Protein AF-A0AAV5ADT6-F1 (afdb_monomer_lite)

InterPro domains:
  IPR011035 Large ribosomal subunit protein bL25/Gln-tRNA synthetase, anti-codon-binding domain superfamily [SSF50715] (1-137)
  IPR020056 Large ribosomal subunit protein bL25/Gln-tRNA synthetase, N-terminal [G3DSA:2.40.240.10] (53-131)
  IPR049437 tRNA synthetases class I (E and Q), anti-codon binding domain [PF20974] (56-118)
  IPR050132 Glutamine/Glutamate--tRNA Ligase [PTHR43097] (1-137)

Structure (mmCIF, N/CA/C/O backbone):
data_AF-A0AAV5ADT6-F1
#
_entry.id   AF-A0AAV5ADT6-F1
#
loop_
_atom_site.group_PDB
_atom_site.id
_atom_site.type_symbol
_atom_site.label_atom_id
_atom_site.label_alt_id
_atom_site.label_comp_id
_atom_site.label_asym_id
_atom_site.label_entity_id
_atom_site.label_seq_id
_atom_site.pdbx_PDB_ins_code
_atom_site.Cartn_x
_atom_site.Cartn_y
_atom_site.Cartn_z
_atom_site.occupancy
_atom_site.B_iso_or_equiv
_atom_site.auth_seq_id
_atom_site.auth_comp_id
_atom_site.auth_asym_id
_atom_site.auth_atom_id
_atom_site.pdbx_PDB_model_num
ATOM 1 N N . MET A 1 1 ? 14.259 -7.532 -3.129 1.00 58.19 1 MET A N 1
ATOM 2 C CA . MET A 1 1 ? 14.334 -6.097 -3.498 1.00 58.19 1 MET A CA 1
ATOM 3 C C . MET A 1 1 ? 15.793 -5.714 -3.766 1.00 58.19 1 MET A C 1
ATOM 5 O O . MET A 1 1 ? 16.287 -4.701 -3.290 1.00 58.19 1 MET A O 1
ATOM 9 N N . ASP A 1 2 ? 16.491 -6.529 -4.563 1.00 66.12 2 ASP A N 1
ATOM 10 C CA . ASP A 1 2 ? 17.962 -6.599 -4.535 1.00 66.12 2 ASP A CA 1
ATOM 11 C C . ASP A 1 2 ? 18.548 -6.663 -5.949 1.00 66.12 2 ASP A C 1
ATOM 13 O O . ASP A 1 2 ? 19.564 -7.299 -6.199 1.00 66.12 2 ASP A O 1
ATOM 17 N N . TRP A 1 3 ? 17.869 -6.023 -6.903 1.00 70.19 3 TRP A N 1
ATOM 18 C CA . TRP A 1 3 ? 18.253 -6.017 -8.317 1.00 70.19 3 TRP A CA 1
ATOM 19 C C . TRP A 1 3 ? 19.291 -4.931 -8.647 1.00 70.19 3 TRP A C 1
ATOM 21 O O . TRP A 1 3 ? 19.463 -4.589 -9.805 1.00 70.19 3 TRP A O 1
ATOM 31 N N . GLY A 1 4 ? 19.980 -4.373 -7.648 1.00 80.00 4 GLY A N 1
ATOM 32 C CA . GLY A 1 4 ? 21.004 -3.344 -7.844 1.00 80.00 4 GLY A CA 1
ATOM 33 C C . GLY A 1 4 ? 20.450 -1.922 -7.942 1.00 80.00 4 GLY A C 1
ATOM 34 O O . GLY A 1 4 ? 19.382 -1.608 -7.409 1.00 80.00 4 GLY A O 1
ATOM 35 N N . ASN A 1 5 ? 21.213 -1.039 -8.585 1.00 86.56 5 ASN A N 1
ATOM 36 C CA . ASN A 1 5 ? 20.919 0.390 -8.639 1.00 86.56 5 ASN A CA 1
ATOM 37 C C . ASN A 1 5 ? 20.320 0.754 -10.002 1.00 86.56 5 ASN A C 1
ATOM 39 O O . ASN A 1 5 ? 20.617 0.119 -11.008 1.00 86.56 5 ASN A O 1
ATOM 43 N N . ALA A 1 6 ? 19.527 1.822 -10.056 1.00 88.31 6 ALA A N 1
ATOM 44 C CA . ALA A 1 6 ? 19.055 2.404 -11.309 1.00 88.31 6 ALA A CA 1
ATOM 45 C C . ALA A 1 6 ? 19.399 3.897 -11.350 1.00 88.31 6 ALA A C 1
ATOM 47 O O . ALA A 1 6 ? 19.236 4.607 -10.352 1.00 88.31 6 ALA A O 1
ATOM 48 N N . ILE A 1 7 ? 19.889 4.372 -12.494 1.00 89.12 7 ILE A N 1
ATOM 49 C CA . ILE A 1 7 ? 20.253 5.773 -12.718 1.00 89.12 7 ILE A CA 1
ATOM 50 C C . ILE A 1 7 ? 19.168 6.410 -13.577 1.00 89.12 7 ILE A C 1
ATOM 52 O O . ILE A 1 7 ? 19.016 6.067 -14.745 1.00 89.12 7 ILE A O 1
ATOM 56 N N . ILE A 1 8 ? 18.432 7.361 -13.007 1.00 91.25 8 ILE A N 1
ATOM 57 C CA . ILE A 1 8 ? 17.395 8.106 -13.729 1.00 91.25 8 ILE A CA 1
ATOM 58 C C . ILE A 1 8 ? 18.060 9.009 -14.775 1.00 91.25 8 ILE A C 1
ATOM 60 O O . ILE A 1 8 ? 18.934 9.811 -14.435 1.00 91.25 8 ILE A O 1
ATOM 64 N N . ARG A 1 9 ? 17.633 8.894 -16.034 1.00 93.19 9 ARG A N 1
ATOM 65 C CA . ARG A 1 9 ? 18.138 9.684 -17.167 1.00 93.19 9 ARG A CA 1
ATOM 66 C C . ARG A 1 9 ? 17.230 10.847 -17.504 1.00 93.19 9 ARG A C 1
ATOM 68 O O . ARG A 1 9 ? 17.700 11.974 -17.643 1.00 93.19 9 ARG A O 1
ATOM 75 N N . SER A 1 10 ? 15.941 10.571 -17.624 1.00 93.44 10 SER A N 1
ATOM 76 C CA . SER A 1 10 ? 14.959 11.540 -18.084 1.00 93.44 10 SER A CA 1
ATOM 77 C C . SER A 1 10 ? 13.611 11.292 -17.404 1.00 93.44 10 SER A C 1
ATOM 79 O O . SER A 1 10 ? 13.369 10.243 -16.801 1.00 93.44 10 SER A O 1
ATOM 81 N N . LYS A 1 11 ? 12.743 12.300 -17.458 1.00 94.56 11 LYS A N 1
ATOM 82 C CA . LYS A 1 11 ? 11.341 12.192 -17.055 1.00 94.56 11 LYS A CA 1
ATOM 83 C C . LYS A 1 11 ? 10.481 12.902 -18.088 1.00 94.56 11 LYS A C 1
ATOM 85 O O . LYS A 1 11 ? 10.832 14.003 -18.519 1.00 94.56 11 LYS A O 1
ATOM 90 N N . THR A 1 12 ? 9.347 12.307 -18.412 1.00 93.94 12 THR A N 1
ATOM 91 C CA . THR A 1 12 ? 8.335 12.899 -19.288 1.00 93.94 12 THR A CA 1
ATOM 92 C C . THR A 1 12 ? 7.212 13.447 -18.423 1.00 93.94 12 THR A C 1
ATOM 94 O O . THR A 1 12 ? 6.740 12.774 -17.505 1.00 93.94 12 THR A O 1
ATOM 97 N N . ILE A 1 13 ? 6.827 14.698 -18.667 1.00 94.50 13 ILE A N 1
ATOM 98 C CA . ILE A 1 13 ? 5.812 15.406 -17.884 1.00 94.50 13 ILE A CA 1
ATOM 99 C C . ILE A 1 13 ? 4.695 15.833 -18.831 1.00 94.50 13 ILE A C 1
ATOM 101 O O . ILE A 1 13 ? 4.959 16.472 -19.850 1.00 94.50 13 ILE A O 1
ATOM 105 N N . ALA A 1 14 ? 3.460 15.503 -18.466 1.00 91.25 14 ALA A N 1
ATOM 106 C CA . ALA A 1 14 ? 2.264 15.927 -19.173 1.00 91.25 14 ALA A CA 1
ATOM 107 C C . ALA A 1 14 ? 2.076 17.456 -19.098 1.00 91.25 14 ALA A C 1
ATOM 109 O O . ALA A 1 14 ? 2.539 18.092 -18.147 1.00 91.25 14 ALA A O 1
ATOM 110 N N . PRO A 1 15 ? 1.290 18.068 -20.001 1.00 90.88 15 PRO A N 1
ATOM 111 C CA . PRO A 1 15 ? 0.926 19.486 -19.902 1.00 90.88 15 PRO A CA 1
ATOM 112 C C . PRO A 1 15 ? 0.247 19.869 -18.575 1.00 90.88 15 PRO A C 1
ATOM 114 O O . PRO A 1 15 ? 0.316 21.020 -18.154 1.00 90.88 15 PRO A O 1
ATOM 117 N N . SER A 1 16 ? -0.382 18.904 -17.896 1.00 90.12 16 SER A N 1
ATOM 118 C CA . SER A 1 16 ? -0.985 19.063 -16.566 1.00 90.12 16 SER A CA 1
ATOM 119 C C . SER A 1 16 ? 0.035 19.155 -15.421 1.00 90.12 16 SER A C 1
ATOM 121 O O . SER A 1 16 ? -0.350 19.422 -14.285 1.00 90.12 16 SER A O 1
ATOM 123 N N . GLY A 1 17 ? 1.324 18.921 -15.688 1.00 89.62 17 GLY A N 1
ATOM 124 C CA . GLY A 1 17 ? 2.391 18.886 -14.685 1.00 89.62 17 GLY A CA 1
ATOM 125 C C . GLY A 1 17 ? 2.589 17.525 -14.005 1.00 89.62 17 GLY A C 1
ATOM 126 O O . GLY A 1 17 ? 3.483 17.394 -13.168 1.00 89.62 17 GLY A O 1
ATOM 127 N N . VAL A 1 18 ? 1.800 16.507 -14.363 1.00 92.19 18 VAL A N 1
ATOM 128 C CA . VAL A 1 18 ? 1.935 15.134 -13.845 1.00 92.19 18 VAL A CA 1
ATOM 129 C C . VAL A 1 18 ? 3.051 14.394 -14.592 1.00 92.19 18 VAL A C 1
ATOM 131 O O . VAL A 1 18 ? 3.172 14.509 -15.808 1.00 92.19 18 VAL A O 1
ATOM 134 N N . VAL A 1 19 ? 3.889 13.644 -13.870 1.00 92.06 19 VAL A N 1
ATOM 135 C CA . VAL A 1 19 ? 4.941 12.804 -14.471 1.00 92.06 19 VAL A CA 1
ATOM 136 C C . VAL A 1 19 ? 4.298 11.560 -15.084 1.00 92.06 19 VAL A C 1
ATOM 138 O O . VAL A 1 19 ? 3.664 10.798 -14.361 1.00 92.06 19 VAL A O 1
ATOM 141 N N . GLU A 1 20 ? 4.476 11.346 -16.387 1.00 91.50 20 GLU A N 1
ATOM 142 C CA . GLU A 1 20 ? 3.909 10.194 -17.108 1.00 91.50 20 GLU A CA 1
ATOM 143 C C . GLU A 1 20 ? 4.867 9.003 -17.135 1.00 91.50 20 GLU A C 1
ATOM 145 O O . GLU A 1 20 ? 4.455 7.862 -16.949 1.00 91.50 20 GLU A O 1
ATOM 150 N N . SER A 1 21 ? 6.159 9.257 -17.350 1.00 90.94 21 SER A N 1
ATOM 151 C CA . SER A 1 21 ? 7.166 8.201 -17.435 1.00 90.94 21 SER A CA 1
ATOM 152 C C . SER A 1 21 ? 8.537 8.678 -16.970 1.00 90.94 21 SER A C 1
ATOM 154 O O . SER A 1 21 ? 8.842 9.875 -16.942 1.00 90.94 21 SER A O 1
ATOM 156 N N . ILE A 1 22 ? 9.364 7.718 -16.560 1.00 92.56 22 ILE A N 1
ATOM 157 C CA . ILE A 1 22 ? 10.744 7.934 -16.130 1.00 92.56 22 ILE A CA 1
ATOM 158 C C . ILE A 1 22 ? 11.609 6.912 -16.856 1.00 92.56 22 ILE A C 1
ATOM 160 O O . ILE A 1 22 ? 11.343 5.714 -16.779 1.00 92.56 22 ILE A O 1
ATOM 164 N N . GLU A 1 23 ? 12.659 7.380 -17.522 1.00 92.31 23 GLU A N 1
ATOM 165 C CA . GLU A 1 23 ? 13.660 6.508 -18.129 1.00 92.31 23 GLU A CA 1
ATOM 166 C C . GLU A 1 23 ? 14.833 6.347 -17.167 1.00 92.31 23 GLU A C 1
ATOM 168 O O . GLU A 1 23 ? 15.357 7.329 -16.621 1.00 92.31 23 GLU A O 1
ATOM 173 N N . ALA A 1 24 ? 15.253 5.105 -16.953 1.00 90.75 24 ALA A N 1
ATOM 174 C CA . ALA A 1 24 ? 16.356 4.786 -16.067 1.00 90.75 24 ALA A CA 1
ATOM 175 C C . ALA A 1 24 ? 17.229 3.674 -16.648 1.00 90.75 24 ALA A C 1
ATOM 177 O O . ALA A 1 24 ? 16.722 2.700 -17.200 1.00 90.75 24 ALA A O 1
ATOM 178 N N . ASP A 1 25 ? 18.538 3.805 -16.448 1.00 90.12 25 ASP A N 1
ATOM 179 C CA . ASP A 1 25 ? 19.506 2.770 -16.792 1.00 90.12 25 ASP A CA 1
ATOM 180 C C . ASP A 1 25 ? 19.758 1.879 -15.582 1.00 90.12 25 ASP A C 1
ATOM 182 O O . ASP A 1 25 ? 20.076 2.361 -14.488 1.00 90.12 25 ASP A O 1
ATOM 186 N N . LEU A 1 26 ? 19.661 0.569 -15.788 1.00 88.19 26 LEU A N 1
ATOM 187 C CA . LEU A 1 26 ? 19.994 -0.414 -14.769 1.00 88.19 26 LEU A CA 1
ATOM 188 C C . LEU A 1 26 ? 21.517 -0.501 -14.600 1.00 88.19 26 LEU A C 1
ATOM 190 O O . LEU A 1 26 ? 22.253 -0.751 -15.552 1.00 88.19 26 LEU A O 1
ATOM 194 N N . HIS A 1 27 ? 21.990 -0.324 -13.371 1.00 86.19 27 HIS A N 1
ATOM 195 C CA . HIS A 1 27 ? 23.398 -0.372 -12.995 1.00 86.19 27 HIS A CA 1
ATOM 196 C C . HIS A 1 27 ? 23.610 -1.421 -11.893 1.00 86.19 27 HIS A C 1
ATOM 198 O O . HIS A 1 27 ? 23.648 -1.115 -10.698 1.00 86.19 27 HIS A O 1
ATOM 204 N N . LEU A 1 28 ? 23.735 -2.682 -12.319 1.00 84.75 28 LEU A N 1
ATOM 205 C CA . LEU A 1 28 ? 23.870 -3.854 -11.441 1.00 84.75 28 LEU A CA 1
ATOM 206 C C . LEU A 1 28 ? 25.194 -3.900 -10.667 1.00 84.75 28 LEU A C 1
ATOM 208 O O . LEU A 1 28 ? 25.253 -4.474 -9.587 1.00 84.75 28 LEU A O 1
ATOM 212 N N . GLU A 1 29 ? 26.247 -3.287 -11.208 1.00 82.12 29 GLU A N 1
ATOM 213 C CA . GLU A 1 29 ? 27.577 -3.219 -10.582 1.00 82.12 29 GLU A CA 1
ATOM 214 C C . GLU A 1 29 ? 27.636 -2.214 -9.418 1.00 82.12 29 GLU A C 1
ATOM 216 O O . GLU A 1 29 ? 28.625 -2.148 -8.685 1.00 82.12 29 GLU A O 1
ATOM 221 N N . GLY A 1 30 ? 26.581 -1.413 -9.248 1.00 75.50 30 GLY A N 1
ATOM 222 C CA . GLY A 1 30 ? 26.491 -0.395 -8.214 1.00 75.50 30 GLY A CA 1
ATOM 223 C C . GLY A 1 30 ? 26.350 -0.974 -6.806 1.00 75.50 30 GLY A C 1
ATOM 224 O O . GLY A 1 30 ? 25.698 -1.988 -6.575 1.00 75.50 30 GLY A O 1
ATOM 225 N N . ASP A 1 31 ? 26.918 -0.273 -5.823 1.00 78.06 31 ASP A N 1
ATOM 226 C CA . ASP A 1 31 ? 26.731 -0.601 -4.409 1.00 78.06 31 ASP A CA 1
ATOM 227 C C . ASP A 1 31 ? 25.382 -0.053 -3.906 1.00 78.06 31 ASP A C 1
ATOM 229 O O . ASP A 1 31 ? 25.186 1.162 -3.766 1.00 78.06 31 ASP A O 1
ATOM 233 N N . TYR A 1 32 ? 24.447 -0.954 -3.603 1.00 76.75 32 TYR A N 1
ATOM 234 C CA . TYR A 1 32 ? 23.113 -0.620 -3.092 1.00 76.75 32 TYR A CA 1
ATOM 235 C C . TYR A 1 32 ? 23.148 0.074 -1.721 1.00 76.75 32 TYR A C 1
ATOM 237 O O . TYR A 1 32 ? 22.205 0.786 -1.363 1.00 76.75 32 TYR A O 1
ATOM 245 N N . ARG A 1 33 ? 24.223 -0.100 -0.936 1.00 80.50 33 ARG A N 1
ATOM 246 C CA . ARG A 1 33 ? 24.360 0.518 0.395 1.00 80.50 33 ARG A CA 1
ATOM 247 C C . ARG A 1 33 ? 24.620 2.015 0.319 1.00 80.50 33 ARG A C 1
ATOM 249 O O . ARG A 1 33 ? 24.269 2.729 1.251 1.00 80.50 33 ARG A O 1
ATOM 256 N N . LYS A 1 34 ? 25.211 2.481 -0.784 1.00 81.94 34 LYS A N 1
ATOM 257 C CA . LYS A 1 34 ? 25.500 3.903 -1.033 1.00 81.94 34 LYS A CA 1
ATOM 258 C C . LYS A 1 34 ? 24.307 4.662 -1.610 1.00 81.94 34 LYS A C 1
ATOM 260 O O . LYS A 1 34 ? 24.402 5.862 -1.836 1.00 81.94 34 LYS A O 1
ATOM 265 N N . THR A 1 35 ? 23.202 3.970 -1.873 1.00 83.06 35 THR A N 1
ATOM 266 C CA . THR A 1 35 ? 22.006 4.583 -2.445 1.00 83.06 35 THR A CA 1
ATOM 267 C C . THR A 1 35 ? 21.046 4.982 -1.337 1.00 83.06 35 THR A C 1
ATOM 269 O O . THR A 1 35 ? 20.459 4.130 -0.668 1.00 83.06 35 THR A O 1
ATOM 272 N N . ASP A 1 36 ? 20.844 6.289 -1.180 1.00 84.06 36 ASP A N 1
ATOM 273 C CA . ASP A 1 36 ? 19.965 6.840 -0.143 1.00 84.06 36 ASP A CA 1
ATOM 274 C C . ASP A 1 36 ? 18.483 6.538 -0.407 1.00 84.06 36 ASP A C 1
ATOM 276 O O . ASP A 1 36 ? 17.685 6.343 0.513 1.00 84.06 36 ASP A O 1
ATOM 280 N N . LYS A 1 37 ? 18.093 6.501 -1.686 1.00 87.44 37 LYS A N 1
ATOM 281 C CA . LYS A 1 37 ? 16.700 6.331 -2.105 1.00 87.44 37 LYS A CA 1
ATOM 282 C C . LYS A 1 37 ? 16.432 4.889 -2.504 1.00 87.44 37 LYS A C 1
ATOM 284 O O . LYS A 1 37 ? 16.959 4.400 -3.493 1.00 87.44 37 LYS A O 1
ATOM 289 N N . LYS A 1 38 ? 15.549 4.236 -1.753 1.00 87.56 38 LYS A N 1
ATOM 290 C CA . LYS A 1 38 ? 15.063 2.883 -2.043 1.00 87.56 38 LYS A CA 1
ATOM 291 C C . LYS A 1 38 ? 13.599 2.949 -2.448 1.00 87.56 38 LYS A C 1
ATOM 293 O O . LYS A 1 38 ? 12.806 3.618 -1.779 1.00 87.56 38 LYS A O 1
ATOM 298 N N . VAL A 1 39 ? 13.253 2.253 -3.522 1.00 88.38 39 VAL A N 1
ATOM 299 C CA . VAL A 1 39 ? 11.906 2.233 -4.102 1.00 88.38 39 VAL A CA 1
ATOM 300 C C . VAL A 1 39 ? 11.476 0.799 -4.352 1.00 88.38 39 VAL A C 1
ATOM 302 O O . VAL A 1 39 ? 12.303 -0.024 -4.727 1.00 88.38 39 VAL A O 1
ATOM 305 N N . THR A 1 40 ? 10.197 0.518 -4.134 1.00 88.25 40 THR A N 1
ATOM 306 C CA . THR A 1 40 ? 9.568 -0.753 -4.509 1.00 88.25 40 THR A CA 1
ATOM 307 C C . THR A 1 40 ? 8.998 -0.606 -5.916 1.00 88.25 40 THR A C 1
ATOM 309 O O . THR A 1 40 ? 8.477 0.459 -6.247 1.00 88.25 40 THR A O 1
ATOM 312 N N . TRP A 1 41 ? 9.115 -1.643 -6.741 1.00 87.00 41 TRP A N 1
ATOM 313 C CA . TRP A 1 41 ? 8.650 -1.651 -8.127 1.00 87.00 41 TRP A CA 1
ATOM 314 C C . TRP A 1 41 ? 7.951 -2.979 -8.440 1.00 87.00 41 TRP A C 1
ATOM 316 O O . TRP A 1 41 ? 8.165 -3.974 -7.746 1.00 87.00 41 TRP A O 1
ATOM 326 N N . LEU A 1 42 ? 7.106 -2.969 -9.467 1.00 87.69 42 LEU A N 1
ATOM 327 C CA . LEU A 1 42 ? 6.417 -4.140 -10.003 1.00 87.69 42 LEU A CA 1
ATOM 328 C C . LEU A 1 42 ? 6.770 -4.256 -11.485 1.00 87.69 42 LEU A C 1
ATOM 330 O O . LEU A 1 42 ? 6.856 -3.239 -12.174 1.00 87.69 42 LEU A O 1
ATOM 334 N N . ALA A 1 43 ? 7.023 -5.475 -11.957 1.00 84.69 43 ALA A N 1
ATOM 335 C CA . ALA A 1 43 ? 7.286 -5.710 -13.370 1.00 84.69 43 ALA A CA 1
ATOM 336 C C . ALA A 1 43 ? 5.990 -5.553 -14.164 1.00 84.69 43 ALA A C 1
ATOM 338 O O . ALA A 1 43 ? 4.974 -6.166 -13.834 1.00 84.69 43 ALA A O 1
ATOM 339 N N . ASP A 1 44 ? 6.044 -4.790 -15.250 1.00 80.56 44 ASP A N 1
ATOM 340 C CA . ASP A 1 44 ? 4.982 -4.838 -16.241 1.00 80.56 44 ASP A CA 1
ATOM 341 C C . ASP A 1 44 ? 5.154 -6.097 -17.103 1.00 80.56 44 ASP A C 1
ATOM 343 O O . ASP A 1 44 ? 6.001 -6.177 -17.999 1.00 80.56 44 ASP A O 1
ATOM 347 N N . HIS A 1 45 ? 4.359 -7.119 -16.795 1.00 69.06 45 HIS A N 1
ATOM 348 C CA . HIS A 1 45 ? 4.366 -8.390 -17.514 1.00 69.06 45 HIS A CA 1
ATOM 349 C C . HIS A 1 45 ? 3.636 -8.332 -18.861 1.00 69.06 45 HIS A C 1
ATOM 351 O O . HIS A 1 45 ? 3.707 -9.305 -19.612 1.00 69.06 45 HIS A O 1
ATOM 357 N N . SER A 1 46 ? 2.994 -7.212 -19.220 1.00 64.50 46 SER A N 1
ATOM 358 C CA . SER A 1 46 ? 2.396 -7.050 -20.554 1.00 64.50 46 SER A CA 1
ATOM 359 C C . SER A 1 46 ? 3.447 -7.045 -21.676 1.00 64.50 46 SER A C 1
ATOM 361 O O . SER A 1 46 ? 3.132 -7.344 -22.827 1.00 64.50 46 SER A O 1
ATOM 363 N N . ILE A 1 47 ? 4.711 -6.772 -21.332 1.00 58.50 47 ILE A N 1
ATOM 364 C CA . ILE A 1 47 ? 5.822 -6.586 -22.274 1.00 58.50 47 ILE A CA 1
ATOM 365 C C . ILE A 1 47 ? 6.640 -7.880 -22.476 1.00 58.50 47 ILE A C 1
ATOM 367 O O . ILE A 1 47 ? 7.317 -8.041 -23.493 1.00 58.50 47 ILE A O 1
ATOM 371 N N . SER A 1 48 ? 6.582 -8.838 -21.543 1.00 54.56 48 SER A N 1
ATOM 372 C CA . SER A 1 48 ? 7.407 -10.055 -21.580 1.00 54.56 48 SER A CA 1
ATOM 373 C C . SER A 1 48 ? 6.603 -11.277 -22.027 1.00 54.56 48 SER A C 1
ATOM 375 O O . SER A 1 48 ? 5.875 -11.889 -21.250 1.00 54.56 48 SER A O 1
ATOM 377 N N . LEU A 1 49 ? 6.800 -11.682 -23.285 1.00 53.47 49 LEU A N 1
ATOM 378 C CA . LEU A 1 49 ? 6.150 -12.822 -23.957 1.00 53.47 49 LEU A CA 1
ATOM 379 C C . LEU A 1 49 ? 6.371 -14.208 -23.302 1.00 53.47 49 LEU A C 1
ATOM 381 O O . LEU A 1 49 ? 5.841 -15.196 -23.802 1.00 53.47 49 LEU A O 1
ATOM 385 N N . SER A 1 50 ? 7.156 -14.316 -22.224 1.00 55.06 50 SER A N 1
ATOM 386 C CA . SER A 1 50 ? 7.599 -15.604 -21.659 1.00 55.06 50 SER A CA 1
ATOM 387 C C . SER A 1 50 ? 6.830 -16.045 -20.403 1.00 55.06 50 SER A C 1
ATOM 389 O O . SER A 1 50 ? 6.624 -17.239 -20.210 1.00 55.06 50 SER A O 1
ATOM 391 N N . LEU A 1 51 ? 6.336 -15.117 -19.574 1.00 56.12 51 LEU A N 1
ATOM 392 C CA . LEU A 1 51 ? 5.589 -15.421 -18.343 1.00 56.12 51 LEU A CA 1
ATOM 393 C C . LEU A 1 51 ? 4.444 -14.406 -18.193 1.00 56.12 51 LEU A C 1
ATOM 395 O O . LEU A 1 51 ? 4.653 -13.288 -17.725 1.00 56.12 51 LEU A O 1
ATOM 399 N N . SER A 1 52 ? 3.228 -14.791 -18.588 1.00 62.44 52 SER A N 1
ATOM 400 C CA . SER A 1 52 ? 2.027 -13.988 -18.332 1.00 62.44 52 SER A CA 1
ATOM 401 C C . SER A 1 52 ? 1.616 -14.155 -16.867 1.00 62.44 52 SER A C 1
ATOM 403 O O . SER A 1 52 ? 0.803 -15.010 -16.517 1.00 62.44 52 SER A O 1
ATOM 405 N N . LEU A 1 53 ? 2.244 -13.377 -15.990 1.00 69.00 53 LEU A N 1
ATOM 406 C CA . LEU A 1 53 ? 1.820 -13.206 -14.605 1.00 69.00 53 LEU A CA 1
ATOM 407 C C . LEU A 1 53 ? 1.195 -11.814 -14.491 1.00 69.00 53 LEU A C 1
ATOM 409 O O . LEU A 1 53 ? 1.923 -10.846 -14.282 1.00 69.00 53 LEU A O 1
ATOM 413 N N . PRO A 1 54 ? -0.127 -11.669 -14.696 1.00 78.81 54 PRO A N 1
ATOM 414 C CA . PRO A 1 54 ? -0.757 -10.363 -14.602 1.00 78.81 54 PRO A CA 1
ATOM 415 C C . PRO A 1 54 ? -0.622 -9.823 -13.177 1.00 78.81 54 PRO A C 1
ATOM 417 O O . PRO A 1 54 ? -0.703 -10.580 -12.198 1.00 78.81 54 PRO A O 1
ATOM 420 N N . LEU A 1 55 ? -0.422 -8.508 -13.090 1.00 87.50 55 LEU A N 1
ATOM 421 C CA . LEU A 1 55 ? -0.570 -7.770 -11.843 1.00 87.50 55 LEU A CA 1
ATOM 422 C C . LEU A 1 55 ? -2.010 -7.922 -11.348 1.00 87.50 55 LEU A C 1
ATOM 424 O O . LEU A 1 55 ? -2.940 -8.078 -12.141 1.00 87.50 55 LEU A O 1
ATOM 428 N N . VAL A 1 56 ? -2.173 -7.922 -10.032 1.00 89.12 56 VAL A N 1
ATOM 429 C CA . VAL A 1 56 ? -3.472 -8.090 -9.379 1.00 89.12 56 VAL A CA 1
ATOM 430 C C . VAL A 1 56 ? -3.958 -6.726 -8.920 1.00 89.12 56 VAL A C 1
ATOM 432 O O . VAL A 1 56 ? -3.206 -5.993 -8.274 1.00 89.12 56 VAL A O 1
ATOM 435 N N . ASP A 1 57 ? -5.210 -6.403 -9.233 1.00 91.50 57 ASP A N 1
ATOM 436 C CA . ASP A 1 57 ? -5.848 -5.188 -8.739 1.00 91.50 57 ASP A CA 1
ATOM 437 C C . ASP A 1 57 ? -6.134 -5.338 -7.247 1.00 91.50 57 ASP A C 1
ATOM 439 O O . ASP A 1 57 ? -6.706 -6.335 -6.795 1.00 91.50 57 ASP A O 1
ATOM 443 N N . VAL A 1 58 ? -5.732 -4.348 -6.461 1.00 93.62 58 VAL A N 1
ATOM 444 C CA . VAL A 1 58 ? -5.916 -4.371 -5.013 1.00 93.62 58 VAL A CA 1
ATOM 445 C C . VAL A 1 58 ? -6.409 -3.026 -4.510 1.00 93.62 58 VAL A C 1
ATOM 447 O O . VAL A 1 58 ? -6.030 -1.975 -5.027 1.00 93.62 58 VAL A O 1
ATOM 450 N N . THR A 1 59 ? -7.216 -3.053 -3.455 1.00 94.88 59 THR A N 1
ATOM 451 C CA . THR A 1 59 ? -7.580 -1.844 -2.715 1.00 94.88 59 THR A CA 1
ATOM 452 C C . THR A 1 59 ? -6.860 -1.844 -1.381 1.00 94.88 59 THR A C 1
ATOM 454 O O . THR A 1 59 ? -7.037 -2.743 -0.559 1.00 94.88 59 THR A O 1
ATOM 457 N N . LEU A 1 60 ? -6.051 -0.815 -1.149 1.00 94.25 60 LEU A N 1
ATOM 458 C CA . LEU A 1 60 ? -5.436 -0.562 0.146 1.00 94.25 60 LEU A CA 1
ATOM 459 C C . LEU A 1 60 ? -6.381 0.323 0.963 1.00 94.25 60 LEU A C 1
ATOM 461 O O . LEU A 1 60 ? -6.613 1.485 0.624 1.00 94.25 60 LEU A O 1
ATOM 465 N N . LEU A 1 61 ? -6.938 -0.254 2.020 1.00 93.56 61 LEU A N 1
ATOM 466 C CA . LEU A 1 61 ? -7.785 0.393 3.010 1.00 93.56 61 LEU A CA 1
ATOM 467 C C . LEU A 1 61 ? -6.926 0.855 4.180 1.00 93.56 61 LEU A C 1
ATOM 469 O O . LEU A 1 61 ? -6.162 0.076 4.752 1.00 93.56 61 LEU A O 1
ATOM 473 N N . ASP A 1 62 ? -7.087 2.112 4.563 1.00 92.00 62 ASP A N 1
ATOM 474 C CA . ASP A 1 62 ? -6.484 2.660 5.767 1.00 92.00 62 ASP A CA 1
ATOM 475 C C . ASP A 1 62 ? -7.535 3.400 6.586 1.00 92.00 62 ASP A C 1
ATOM 477 O O . ASP A 1 62 ? -8.376 4.116 6.035 1.00 92.00 62 ASP A O 1
ATOM 481 N N . TYR A 1 63 ? -7.484 3.208 7.900 1.00 90.00 63 TYR A N 1
ATOM 482 C CA . TYR A 1 63 ? -8.492 3.710 8.822 1.00 90.00 63 TYR A CA 1
ATOM 483 C C . TYR A 1 63 ? -7.887 4.718 9.795 1.00 90.00 63 TYR A C 1
ATOM 485 O O . TYR A 1 63 ? -6.824 4.489 10.370 1.00 90.00 63 TYR A O 1
ATOM 493 N N . ASP A 1 64 ? -8.583 5.834 9.984 1.00 88.12 64 ASP A N 1
ATOM 494 C CA . ASP A 1 64 ? -8.247 6.872 10.961 1.00 88.12 64 ASP A CA 1
ATOM 495 C C . ASP A 1 64 ? -9.060 6.678 12.253 1.00 88.12 64 ASP A C 1
ATOM 497 O O . ASP A 1 64 ? -9.964 5.839 12.340 1.00 88.12 64 ASP A O 1
ATOM 501 N N . TYR A 1 65 ? -8.744 7.453 13.285 1.00 85.38 65 TYR A N 1
ATOM 502 C CA . TYR A 1 65 ? -9.509 7.475 14.519 1.00 85.38 65 TYR A CA 1
ATOM 503 C C . TYR A 1 65 ? -10.953 7.885 14.258 1.00 85.38 65 TYR A C 1
ATOM 505 O O . TYR A 1 65 ? -11.216 8.836 13.531 1.00 85.38 65 TYR A O 1
ATOM 513 N N . LEU A 1 66 ? -11.887 7.192 14.910 1.00 85.12 66 LEU A N 1
ATOM 514 C CA . LEU A 1 66 ? -13.319 7.500 14.848 1.00 85.12 66 LEU A CA 1
ATOM 515 C C . LEU A 1 66 ? -13.687 8.762 15.640 1.00 85.12 66 LEU A C 1
ATOM 517 O O . LEU A 1 66 ? -14.722 9.368 15.383 1.00 85.12 66 LEU A O 1
ATOM 521 N N . ILE A 1 67 ? -12.865 9.124 16.630 1.00 84.44 67 ILE A N 1
ATOM 522 C CA . ILE A 1 67 ? -13.121 10.219 17.565 1.00 84.44 67 ILE A CA 1
ATOM 523 C C . ILE A 1 67 ? -11.893 11.125 17.599 1.00 84.44 67 ILE A C 1
ATOM 525 O O . ILE A 1 67 ? -10.770 10.656 17.792 1.00 84.44 67 ILE A O 1
ATOM 529 N N . THR A 1 68 ? -12.110 12.428 17.439 1.00 80.50 68 THR A N 1
ATOM 530 C CA . THR A 1 68 ? -11.045 13.446 17.443 1.00 80.50 68 THR A CA 1
ATOM 531 C C . THR A 1 68 ? -10.485 13.709 18.845 1.00 80.50 68 THR A C 1
ATOM 533 O O . THR A 1 68 ? -9.316 14.068 19.007 1.00 80.50 68 THR A O 1
ATOM 536 N N . LYS A 1 69 ? -11.306 13.508 19.884 1.00 80.94 69 LYS A N 1
ATOM 537 C CA . LYS A 1 69 ? -10.957 13.727 21.291 1.00 80.94 69 LYS A CA 1
ATOM 538 C C . LYS A 1 69 ? -10.432 12.445 21.945 1.00 80.94 69 LYS A C 1
ATOM 540 O O . LYS A 1 69 ? -11.092 11.413 21.961 1.00 80.94 69 LYS A O 1
ATOM 545 N N . LYS A 1 70 ? -9.249 12.527 22.568 1.00 80.12 70 LYS A N 1
ATOM 546 C CA . LYS A 1 70 ? -8.594 11.390 23.252 1.00 80.12 70 LYS A CA 1
ATOM 547 C C . LYS A 1 70 ? -9.378 10.862 24.463 1.00 80.12 70 LYS A C 1
ATOM 549 O O . LYS A 1 70 ? -9.249 9.690 24.808 1.00 80.12 70 LYS A O 1
ATOM 554 N N . LYS A 1 71 ? -10.118 11.737 25.144 1.00 80.94 71 LYS A N 1
ATOM 555 C CA . LYS A 1 71 ? -10.990 11.419 26.278 1.00 80.94 71 LYS A CA 1
ATOM 556 C C . LYS A 1 71 ? -12.243 12.272 26.155 1.00 80.94 71 LYS A C 1
ATOM 558 O O . LYS A 1 71 ? -12.119 13.492 26.112 1.00 80.94 71 LYS A O 1
ATOM 563 N N . LEU A 1 72 ? -13.396 11.629 26.051 1.00 80.25 72 LEU A N 1
ATOM 564 C CA . LEU A 1 72 ? -14.689 12.295 26.157 1.00 80.25 72 LEU A CA 1
ATOM 565 C C . LEU A 1 72 ? -15.004 12.486 27.642 1.00 80.25 72 LEU A C 1
ATOM 567 O O . LEU A 1 72 ? -14.753 11.581 28.441 1.00 80.25 72 LEU A O 1
ATOM 571 N N . GLU A 1 73 ? -15.500 13.663 27.990 1.00 84.25 73 GLU A N 1
ATOM 572 C CA . GLU A 1 73 ? -16.032 13.973 29.315 1.00 84.25 73 GLU A CA 1
ATOM 573 C C . GLU A 1 73 ? -17.534 13.638 29.347 1.00 84.25 73 GLU A C 1
ATOM 575 O O . GLU A 1 73 ? -18.165 13.500 28.301 1.00 84.25 73 GLU A O 1
ATOM 580 N N . GLU A 1 74 ? -18.129 13.502 30.535 1.00 76.69 74 GLU A N 1
ATOM 581 C CA . GLU A 1 74 ? -19.543 13.096 30.689 1.00 76.69 74 GLU A CA 1
ATOM 582 C C . GLU A 1 74 ? -20.548 14.090 30.073 1.00 76.69 74 GLU A C 1
ATOM 584 O O . GLU A 1 74 ? -21.698 13.737 29.819 1.00 76.69 74 GLU A O 1
ATOM 589 N N . GLU A 1 75 ? -20.107 15.321 29.812 1.00 77.88 75 GLU A N 1
ATOM 590 C CA . GLU A 1 75 ? -20.901 16.407 29.227 1.00 77.88 75 GLU A CA 1
ATOM 591 C C . GLU A 1 75 ? -20.761 16.502 27.693 1.00 77.88 75 GLU A C 1
ATOM 593 O O . GLU A 1 75 ? -21.476 17.279 27.062 1.00 77.88 75 GLU A O 1
ATOM 598 N N . ASP A 1 76 ? -19.857 15.727 27.082 1.00 81.75 76 ASP A N 1
ATOM 599 C CA . ASP A 1 76 ? -19.601 15.758 25.639 1.00 81.75 76 ASP A CA 1
ATOM 600 C C . ASP A 1 76 ? -20.567 14.838 24.866 1.00 81.75 76 ASP A C 1
ATOM 602 O O . ASP A 1 76 ? -20.651 13.638 25.142 1.00 81.75 76 ASP A O 1
ATOM 606 N N . ASP A 1 77 ? -21.224 15.348 23.815 1.00 79.69 77 ASP A N 1
ATOM 607 C CA . ASP A 1 77 ? -21.930 14.485 22.859 1.00 79.69 77 ASP A CA 1
ATOM 608 C C . ASP A 1 77 ? -20.922 13.869 21.878 1.00 79.69 77 ASP A C 1
ATOM 610 O O . ASP A 1 77 ? -20.219 14.565 21.144 1.00 79.69 77 ASP A O 1
ATOM 614 N N . VAL A 1 78 ? -20.867 12.536 21.833 1.00 76.38 78 VAL A N 1
ATOM 615 C CA . VAL A 1 78 ? -19.984 11.769 20.937 1.00 76.38 78 VAL A CA 1
ATOM 616 C C . VAL A 1 78 ? -20.158 12.203 19.482 1.00 76.38 78 VAL A C 1
ATOM 618 O O . VAL A 1 78 ? -19.177 12.205 18.737 1.00 76.38 78 VAL A O 1
ATOM 621 N N . LYS A 1 79 ? -21.375 12.599 19.082 1.00 79.62 79 LYS A N 1
ATOM 622 C CA . LYS A 1 79 ? -21.690 13.041 17.715 1.00 79.62 79 LYS A CA 1
ATOM 623 C C . LYS A 1 79 ? -20.860 14.239 17.264 1.00 79.62 79 LYS A C 1
ATOM 625 O O . LYS A 1 79 ? -20.516 14.305 16.087 1.00 79.62 79 LYS A O 1
ATOM 630 N N . ASP A 1 80 ? -20.503 15.126 18.186 1.00 79.19 80 ASP A N 1
ATOM 631 C CA . ASP A 1 80 ? -19.745 16.341 17.877 1.00 79.19 80 ASP A CA 1
ATOM 632 C C . ASP A 1 80 ? -18.253 16.053 17.654 1.00 79.19 80 ASP A C 1
ATOM 634 O O . ASP A 1 80 ? -17.540 16.847 17.039 1.00 79.19 80 ASP A O 1
ATOM 638 N N . PHE A 1 81 ? -17.775 14.892 18.112 1.00 78.94 81 PHE A N 1
ATOM 639 C CA . PHE A 1 81 ? -16.370 14.491 18.030 1.00 78.94 81 PHE A CA 1
ATOM 640 C C . PHE A 1 81 ? -16.107 13.378 17.012 1.00 78.94 81 PHE A C 1
ATOM 642 O O . PHE A 1 81 ? -14.968 12.910 16.921 1.00 78.94 81 PHE A O 1
ATOM 649 N N . VAL A 1 82 ? -17.117 12.961 16.241 1.00 82.75 82 VAL A N 1
ATOM 650 C CA . VAL A 1 82 ? -16.944 11.979 15.162 1.00 82.75 82 VAL A CA 1
ATOM 651 C C . VAL A 1 82 ? -16.120 12.590 14.029 1.00 82.75 82 VAL A C 1
ATOM 653 O O . VAL A 1 82 ? -16.396 13.690 13.551 1.00 82.75 82 VAL A O 1
ATOM 656 N N . THR A 1 83 ? -15.105 11.867 13.568 1.00 80.44 83 THR A N 1
ATOM 657 C CA . THR A 1 83 ? -14.317 12.251 12.391 1.00 80.44 83 THR A CA 1
ATOM 658 C C . THR A 1 83 ? -15.132 12.111 11.106 1.00 80.44 83 THR A C 1
ATOM 660 O O . THR A 1 83 ? -15.811 11.115 10.867 1.00 80.44 83 THR A O 1
ATOM 663 N N . SER A 1 84 ? -15.050 13.118 10.236 1.00 79.50 84 SER A N 1
ATOM 664 C CA . SER A 1 84 ? -15.825 13.181 8.988 1.00 79.50 84 SER A CA 1
ATOM 665 C C . SER A 1 84 ? -15.380 12.166 7.933 1.00 79.50 84 SER A C 1
ATOM 667 O O . SER A 1 84 ? -16.173 11.754 7.090 1.00 79.50 84 SER A O 1
ATOM 669 N N . THR A 1 85 ? -14.107 11.773 7.940 1.00 82.50 85 THR A N 1
ATOM 670 C CA . THR A 1 85 ? -13.553 10.778 7.019 1.00 82.50 85 THR A CA 1
ATOM 671 C C . THR A 1 85 ? -12.632 9.853 7.791 1.00 82.50 85 THR A C 1
ATOM 673 O O . THR A 1 85 ? -11.547 10.244 8.209 1.00 82.50 85 THR A O 1
ATOM 676 N N . THR A 1 86 ? -13.089 8.624 7.987 1.00 84.69 86 THR A N 1
ATOM 677 C CA . THR A 1 86 ? -12.381 7.586 8.743 1.00 84.69 86 THR A CA 1
ATOM 678 C C . THR A 1 86 ? -11.773 6.523 7.852 1.00 84.69 86 THR A C 1
ATOM 680 O O . THR A 1 86 ? -10.937 5.764 8.320 1.00 84.69 86 THR A O 1
ATOM 683 N N . GLU A 1 87 ? -12.180 6.453 6.587 1.00 89.19 87 GLU A N 1
ATOM 684 C CA . GLU A 1 87 ? -11.801 5.395 5.663 1.00 89.19 87 GLU A CA 1
ATOM 685 C C . GLU A 1 87 ? -11.156 5.988 4.414 1.00 89.19 87 GLU A C 1
ATOM 687 O O . GLU A 1 87 ? -11.747 6.809 3.710 1.00 89.19 87 GLU A O 1
ATOM 692 N N . PHE A 1 88 ? -9.941 5.535 4.129 1.00 89.56 88 PHE A N 1
ATOM 693 C CA . PHE A 1 88 ? -9.163 5.937 2.970 1.00 89.56 88 PHE A CA 1
ATOM 694 C C . PHE A 1 88 ? -8.952 4.718 2.082 1.00 89.56 88 PHE A C 1
ATOM 696 O O . PHE A 1 88 ? -8.289 3.759 2.474 1.00 89.56 88 PHE A O 1
ATOM 703 N N . ARG A 1 89 ? -9.527 4.762 0.878 1.00 93.19 89 ARG A N 1
ATOM 704 C CA . ARG A 1 89 ? -9.344 3.748 -0.164 1.00 93.19 89 ARG A CA 1
ATOM 705 C C . ARG A 1 89 ? -8.306 4.223 -1.164 1.00 93.19 89 ARG A C 1
ATOM 707 O O . ARG A 1 89 ? -8.429 5.322 -1.703 1.00 93.19 89 ARG A O 1
ATOM 714 N N . VAL A 1 90 ? -7.314 3.385 -1.431 1.00 93.06 90 VAL A N 1
ATOM 715 C CA . VAL A 1 90 ? -6.320 3.617 -2.478 1.00 93.06 90 VAL A CA 1
ATOM 716 C C . VAL A 1 90 ? -6.302 2.410 -3.401 1.00 93.06 90 VAL A C 1
ATOM 718 O O . VAL A 1 90 ? -5.900 1.322 -2.994 1.00 93.06 90 VAL A O 1
ATOM 721 N N . GLU A 1 91 ? -6.722 2.615 -4.644 1.00 93.06 91 GLU A N 1
ATOM 722 C CA . GLU A 1 91 ? -6.570 1.617 -5.700 1.00 93.06 91 GLU A CA 1
ATOM 723 C C . GLU A 1 91 ? -5.086 1.482 -6.058 1.00 93.06 91 GLU A C 1
ATOM 725 O O . GLU A 1 91 ? -4.373 2.475 -6.244 1.00 93.06 91 GLU A O 1
ATOM 730 N N . ALA A 1 92 ? -4.599 0.247 -6.098 1.00 92.31 92 ALA A N 1
ATOM 731 C CA . ALA A 1 92 ? -3.209 -0.069 -6.369 1.00 92.31 92 ALA A CA 1
ATOM 732 C C . ALA A 1 92 ? -3.088 -1.389 -7.137 1.00 92.31 92 ALA A C 1
ATOM 734 O O . ALA A 1 92 ? -4.029 -2.168 -7.253 1.00 92.31 92 ALA A O 1
ATOM 735 N N . LEU A 1 93 ? -1.883 -1.642 -7.640 1.00 90.94 93 LEU A N 1
ATOM 736 C CA . LEU A 1 93 ? -1.506 -2.911 -8.248 1.00 90.94 93 LEU A CA 1
ATOM 737 C C . LEU A 1 93 ? -0.583 -3.664 -7.297 1.00 90.94 93 LEU A C 1
ATOM 739 O O . LEU A 1 93 ? 0.277 -3.061 -6.645 1.00 90.94 93 LEU A O 1
ATOM 743 N N . ALA A 1 94 ? -0.747 -4.979 -7.243 1.00 91.75 94 ALA A N 1
ATOM 744 C CA . ALA A 1 94 ? 0.109 -5.881 -6.495 1.00 91.75 94 ALA A CA 1
ATOM 745 C C . ALA A 1 94 ? 0.684 -6.976 -7.396 1.00 91.75 94 ALA A C 1
ATOM 747 O O . ALA A 1 94 ? 0.188 -7.267 -8.485 1.00 91.75 94 ALA A O 1
ATOM 748 N N . ASP A 1 95 ? 1.760 -7.586 -6.915 1.00 89.50 95 ASP A N 1
ATOM 749 C CA . ASP A 1 95 ? 2.407 -8.708 -7.579 1.00 89.50 95 ASP A CA 1
ATOM 750 C C . ASP A 1 95 ? 1.504 -9.956 -7.605 1.00 89.50 95 ASP A C 1
ATOM 752 O O . ASP A 1 95 ? 0.691 -10.170 -6.703 1.00 89.50 95 ASP A O 1
ATOM 756 N N . ASN A 1 96 ? 1.683 -10.823 -8.607 1.00 88.31 96 ASN A N 1
ATOM 757 C CA . ASN A 1 96 ? 0.880 -12.038 -8.781 1.00 88.31 96 ASN A CA 1
ATOM 758 C C . ASN A 1 96 ? 0.915 -12.985 -7.566 1.00 88.31 96 ASN A C 1
ATOM 760 O O . ASN A 1 96 ? -0.020 -13.762 -7.365 1.00 88.31 96 ASN A O 1
ATOM 764 N N . ASN A 1 97 ? 1.954 -12.900 -6.731 1.00 88.19 97 ASN A N 1
ATOM 765 C CA . ASN A 1 97 ? 2.093 -13.700 -5.514 1.00 88.19 97 ASN A CA 1
ATOM 766 C C . ASN A 1 97 ? 0.942 -13.516 -4.509 1.00 88.19 97 ASN A C 1
ATOM 768 O O . ASN A 1 97 ? 0.710 -14.395 -3.681 1.00 88.19 97 ASN A O 1
ATOM 772 N N . VAL A 1 98 ? 0.187 -12.414 -4.580 1.00 90.06 98 VAL A N 1
ATOM 773 C CA . VAL A 1 98 ? -0.954 -12.178 -3.678 1.00 90.06 98 VAL A CA 1
ATOM 774 C C . VAL A 1 98 ? -2.182 -13.042 -3.991 1.00 90.06 98 VAL A C 1
ATOM 776 O O . VAL A 1 98 ? -3.108 -13.095 -3.185 1.00 90.06 98 VAL A O 1
ATOM 779 N N . LYS A 1 99 ? -2.211 -13.746 -5.131 1.00 87.38 99 LYS A N 1
ATOM 780 C CA . LYS A 1 99 ? -3.397 -14.491 -5.592 1.00 87.38 99 LYS A CA 1
ATOM 781 C C . LYS A 1 99 ? -3.840 -15.632 -4.678 1.00 87.38 99 LYS A C 1
ATOM 783 O O . LYS A 1 99 ? -5.028 -15.953 -4.615 1.00 87.38 99 LYS A O 1
ATOM 788 N N . ASP A 1 100 ? -2.873 -16.243 -4.002 1.00 89.19 100 ASP A N 1
ATOM 789 C CA . ASP A 1 100 ? -3.075 -17.435 -3.181 1.00 89.19 100 ASP A CA 1
ATOM 790 C C . ASP A 1 100 ? -3.405 -17.075 -1.72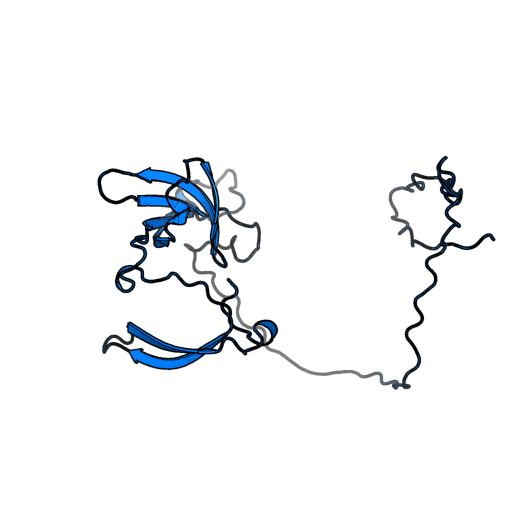3 1.00 89.19 100 ASP A C 1
ATOM 792 O O . ASP A 1 100 ? -3.656 -17.964 -0.904 1.00 89.19 100 ASP A O 1
ATOM 796 N N . LEU A 1 101 ? -3.444 -15.775 -1.403 1.00 91.62 101 LEU A N 1
ATOM 797 C CA . LEU A 1 101 ? -3.778 -15.280 -0.076 1.00 91.62 101 LEU A CA 1
ATOM 798 C C . LEU A 1 101 ? -5.257 -15.495 0.253 1.00 91.62 101 LEU A C 1
ATOM 800 O O . LEU A 1 101 ? -6.152 -15.422 -0.600 1.00 91.62 101 LEU A O 1
ATOM 804 N N . LYS A 1 102 ? -5.512 -15.749 1.532 1.00 92.94 102 LYS A N 1
ATOM 805 C CA . LYS A 1 102 ? -6.839 -15.972 2.099 1.00 92.94 102 LYS A CA 1
ATOM 806 C C . LYS A 1 102 ? -7.222 -14.815 3.008 1.00 92.94 102 LYS A C 1
ATOM 808 O O . LYS A 1 102 ? -6.377 -14.106 3.544 1.00 92.94 102 LYS A O 1
ATOM 813 N N . VAL A 1 103 ? -8.526 -14.651 3.211 1.00 94.69 103 VAL A N 1
ATOM 814 C CA . VAL A 1 103 ? -9.056 -13.684 4.176 1.00 94.69 103 VAL A CA 1
ATOM 815 C C . VAL A 1 103 ? -8.462 -13.956 5.556 1.00 94.69 103 VAL A C 1
ATOM 817 O O . VAL A 1 103 ? -8.517 -15.081 6.053 1.00 94.69 103 VAL A O 1
ATOM 820 N N . GLY A 1 104 ? -7.914 -12.912 6.173 1.00 93.81 104 GLY A N 1
ATOM 821 C CA . GLY A 1 104 ? -7.228 -12.982 7.456 1.00 93.81 104 GLY A CA 1
ATOM 822 C C . GLY A 1 104 ? -5.710 -13.116 7.374 1.00 93.81 104 GLY A C 1
ATOM 823 O O . GLY A 1 104 ? -5.062 -12.858 8.389 1.00 93.81 104 GLY A O 1
ATOM 824 N N . ASP A 1 105 ? -5.142 -13.444 6.211 1.00 95.81 105 ASP A N 1
ATOM 825 C CA . ASP A 1 105 ? -3.689 -13.508 6.052 1.00 95.81 105 ASP A CA 1
ATOM 826 C C . ASP A 1 105 ? -3.069 -12.122 6.239 1.00 95.81 105 ASP A C 1
ATOM 828 O O . ASP A 1 105 ? -3.627 -11.102 5.823 1.00 95.81 105 ASP A O 1
ATOM 832 N N . ILE A 1 106 ? -1.901 -12.091 6.878 1.00 95.00 106 ILE A N 1
ATOM 833 C CA . ILE A 1 106 ? -1.141 -10.868 7.124 1.00 95.00 106 ILE A CA 1
ATOM 834 C C . ILE A 1 106 ? 0.106 -10.905 6.255 1.00 95.00 106 ILE A C 1
ATOM 836 O O . ILE A 1 106 ? 0.910 -11.833 6.344 1.00 95.00 106 ILE A O 1
ATOM 840 N N . ILE A 1 107 ? 0.280 -9.869 5.445 1.00 94.75 107 ILE A N 1
ATOM 841 C CA . ILE A 1 107 ? 1.443 -9.689 4.585 1.00 94.75 107 ILE A CA 1
ATOM 842 C C . ILE A 1 107 ? 2.089 -8.334 4.842 1.00 94.75 107 ILE A C 1
ATOM 844 O O . ILE A 1 107 ? 1.476 -7.414 5.384 1.00 94.75 107 ILE A O 1
ATOM 848 N N . GLN A 1 108 ? 3.342 -8.197 4.430 1.00 93.62 108 GLN A N 1
ATOM 849 C CA . GLN A 1 108 ? 4.042 -6.925 4.451 1.00 93.62 108 GLN A CA 1
ATOM 850 C C . GLN A 1 108 ? 4.264 -6.453 3.020 1.00 93.62 108 GLN A C 1
ATOM 852 O O . GLN A 1 108 ? 4.974 -7.098 2.252 1.00 93.62 108 GLN A O 1
ATOM 857 N N . PHE A 1 109 ? 3.702 -5.297 2.675 1.00 92.25 109 PHE A N 1
ATOM 858 C CA . PHE A 1 109 ? 4.106 -4.605 1.462 1.00 92.25 109 PHE A CA 1
ATOM 859 C C . PHE A 1 109 ? 5.371 -3.802 1.756 1.00 92.25 109 PHE A C 1
ATOM 861 O O . PHE A 1 109 ? 5.407 -2.928 2.633 1.00 92.25 109 PHE A O 1
ATOM 868 N N . GLU A 1 110 ? 6.426 -4.103 1.006 1.00 89.50 110 GLU A N 1
ATOM 869 C CA . GLU A 1 110 ? 7.735 -3.481 1.163 1.00 89.50 110 GLU A CA 1
ATOM 870 C C . GLU A 1 110 ? 7.643 -1.955 1.110 1.00 89.50 110 GLU A C 1
ATOM 872 O O . GLU A 1 110 ? 7.170 -1.367 0.133 1.00 89.50 110 GLU A O 1
ATOM 877 N N . ARG A 1 111 ? 8.128 -1.309 2.178 1.00 87.31 111 ARG A N 1
ATOM 878 C CA . ARG A 1 111 ? 8.113 0.156 2.373 1.00 87.31 111 ARG A CA 1
ATOM 879 C C . ARG A 1 111 ? 6.714 0.797 2.417 1.00 87.31 111 ARG A C 1
ATOM 881 O O . ARG A 1 111 ? 6.624 2.023 2.387 1.00 87.31 111 ARG A O 1
ATOM 888 N N . LYS A 1 112 ? 5.645 0.001 2.519 1.00 88.50 11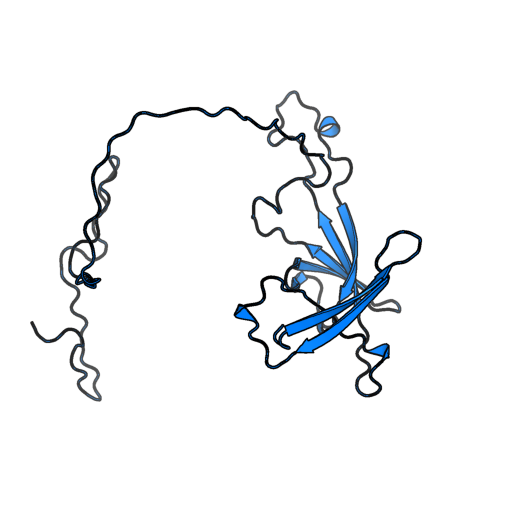2 LYS A N 1
ATOM 889 C CA . LYS A 1 112 ? 4.255 0.459 2.696 1.00 88.50 112 LYS A CA 1
ATOM 890 C C . LYS A 1 112 ? 3.682 0.100 4.063 1.00 88.50 112 LYS A C 1
ATOM 892 O O . LYS A 1 112 ? 2.889 0.877 4.575 1.00 88.50 112 LYS A O 1
ATOM 897 N N . GLY A 1 113 ? 4.087 -1.029 4.646 1.00 91.44 113 GLY A N 1
ATOM 898 C CA . GLY A 1 113 ? 3.638 -1.461 5.972 1.00 91.44 113 GLY A CA 1
ATOM 899 C C . GLY A 1 113 ? 3.068 -2.875 5.974 1.00 91.44 113 GLY A C 1
ATOM 900 O O . GLY A 1 113 ? 3.222 -3.619 5.003 1.00 91.44 113 GLY A O 1
ATOM 901 N N . TYR A 1 114 ? 2.430 -3.238 7.082 1.00 94.25 114 TYR A N 1
ATOM 902 C CA . TYR A 1 114 ? 1.732 -4.510 7.231 1.00 94.25 114 TYR A CA 1
ATOM 903 C C . TYR A 1 114 ? 0.270 -4.350 6.845 1.00 94.25 114 TYR A C 1
ATOM 905 O O . TYR A 1 114 ? -0.339 -3.320 7.124 1.00 94.25 114 TYR A O 1
ATOM 913 N N . TYR A 1 115 ? -0.284 -5.370 6.208 1.00 95.44 115 TYR A N 1
ATOM 914 C CA . TYR A 1 115 ? -1.658 -5.384 5.743 1.00 95.44 115 TYR A CA 1
ATOM 915 C C . TYR A 1 115 ? -2.286 -6.741 6.029 1.00 95.44 115 TYR A C 1
ATOM 917 O O . TYR A 1 115 ? -1.631 -7.776 5.900 1.00 95.44 115 TYR A O 1
ATOM 925 N N . ARG A 1 116 ? -3.564 -6.733 6.398 1.00 96.00 116 ARG A N 1
ATOM 926 C CA . ARG A 1 116 ? -4.395 -7.928 6.541 1.00 96.00 116 ARG A CA 1
ATOM 927 C C . ARG A 1 116 ? -5.352 -8.019 5.361 1.00 96.00 116 ARG A C 1
ATOM 929 O O . ARG A 1 116 ? -6.000 -7.031 5.031 1.00 96.00 116 ARG A O 1
ATOM 936 N N . VAL A 1 117 ? -5.493 -9.200 4.775 1.00 95.88 117 VAL A N 1
ATOM 937 C CA . VAL A 1 117 ? -6.506 -9.464 3.745 1.00 95.88 117 VAL A CA 1
ATOM 938 C C . VAL A 1 117 ? -7.894 -9.433 4.380 1.00 95.88 117 VAL A C 1
ATOM 940 O O . VAL A 1 117 ? -8.170 -10.206 5.303 1.00 95.88 117 VAL A O 1
ATOM 943 N N . ASP A 1 118 ? -8.767 -8.568 3.880 1.00 94.19 118 ASP A N 1
ATOM 944 C CA . ASP A 1 118 ? -10.141 -8.446 4.369 1.00 94.19 118 ASP A CA 1
ATOM 945 C C . ASP A 1 118 ? -11.144 -9.180 3.481 1.00 94.19 118 ASP A C 1
ATOM 947 O O . ASP A 1 118 ? -11.901 -10.023 3.960 1.00 94.19 118 ASP A O 1
ATOM 951 N N . ALA A 1 119 ? -11.084 -8.942 2.172 1.00 91.69 119 ALA A N 1
ATOM 952 C CA . ALA A 1 119 ? -11.948 -9.597 1.203 1.00 91.69 119 ALA A CA 1
ATOM 953 C C . ALA A 1 119 ? -11.162 -10.003 -0.044 1.00 91.69 119 ALA A C 1
ATOM 955 O O . ALA A 1 119 ? -10.289 -9.282 -0.520 1.00 91.69 119 ALA A O 1
ATOM 956 N N . VAL A 1 120 ? -11.506 -11.169 -0.591 1.00 91.31 120 VAL A N 1
ATOM 957 C CA . VAL A 1 120 ? -10.978 -11.664 -1.865 1.00 91.31 120 VAL A CA 1
ATOM 958 C C . VAL A 1 120 ? -12.158 -11.837 -2.808 1.00 91.31 120 VAL A C 1
ATOM 960 O O . VAL A 1 120 ? -12.985 -12.730 -2.613 1.00 91.31 120 VAL A O 1
ATOM 963 N N . ARG A 1 121 ? -12.242 -10.982 -3.825 1.00 89.06 121 ARG A N 1
ATOM 964 C CA . ARG A 1 121 ? -13.286 -11.022 -4.852 1.00 89.06 121 ARG A CA 1
ATOM 965 C C . ARG A 1 121 ? -12.706 -11.682 -6.095 1.00 89.06 121 ARG A C 1
ATOM 967 O O . ARG A 1 121 ? -11.659 -11.274 -6.590 1.00 89.06 121 ARG A O 1
ATOM 974 N N . ARG A 1 122 ? -13.366 -12.734 -6.579 1.00 84.50 122 ARG A N 1
ATOM 975 C CA . ARG A 1 122 ? -12.941 -13.491 -7.773 1.00 84.50 122 ARG A CA 1
ATOM 976 C C . ARG A 1 122 ? -13.939 -13.392 -8.927 1.00 84.50 122 ARG A C 1
ATOM 978 O O . ARG A 1 122 ? -13.846 -14.160 -9.879 1.00 84.50 122 ARG A O 1
ATOM 985 N N . ASP A 1 123 ? -14.883 -12.460 -8.843 1.00 75.88 123 ASP A N 1
ATOM 986 C CA . ASP A 1 123 ? -15.949 -12.293 -9.829 1.00 75.88 123 ASP A CA 1
ATOM 987 C C . ASP A 1 123 ? -15.405 -11.558 -11.067 1.00 75.88 123 ASP A C 1
ATOM 989 O O . ASP A 1 123 ? -15.561 -10.349 -11.224 1.00 75.88 123 ASP A O 1
ATOM 993 N N . GLY A 1 124 ? -14.710 -12.299 -11.936 1.00 77.19 124 GLY A N 1
ATOM 994 C CA . GLY A 1 124 ? -14.044 -11.772 -13.129 1.00 77.19 124 GLY A CA 1
ATOM 995 C C . GLY A 1 124 ? -12.556 -11.535 -12.888 1.00 77.19 124 GLY A C 1
ATOM 996 O O . GLY A 1 124 ? -11.773 -12.485 -12.885 1.00 77.19 124 GLY A O 1
ATOM 997 N N . THR A 1 125 ? -12.160 -10.278 -12.696 1.00 78.50 125 THR A N 1
ATOM 998 C CA . THR A 1 125 ? -10.779 -9.931 -12.332 1.00 78.50 125 THR A CA 1
ATOM 999 C C . THR A 1 125 ? -10.581 -10.160 -10.838 1.00 78.50 125 THR A C 1
ATOM 100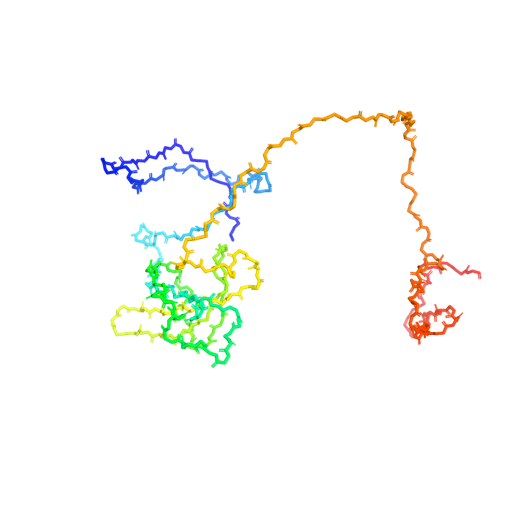1 O O . THR A 1 125 ? -11.399 -9.734 -10.023 1.00 78.50 125 THR A O 1
ATOM 1004 N N . LEU A 1 126 ? -9.500 -10.852 -10.469 1.00 85.31 126 LEU A N 1
ATOM 1005 C CA . LEU A 1 126 ? -9.134 -11.036 -9.069 1.00 85.31 126 LEU A CA 1
ATOM 1006 C C . LEU A 1 126 ? -8.875 -9.666 -8.433 1.00 85.31 126 LEU A C 1
ATOM 1008 O O . LEU A 1 126 ? -7.955 -8.967 -8.850 1.00 85.31 126 LEU A O 1
ATOM 1012 N N . HIS A 1 127 ? -9.661 -9.330 -7.412 1.00 90.19 127 HIS A N 1
ATOM 1013 C CA . HIS A 1 127 ? -9.520 -8.101 -6.645 1.00 90.19 127 HIS A CA 1
ATOM 1014 C C . HIS A 1 127 ? -9.419 -8.413 -5.155 1.00 90.19 127 HIS A C 1
ATOM 1016 O O . HIS A 1 127 ? -10.234 -9.172 -4.620 1.00 90.19 127 HIS A O 1
ATOM 1022 N N . ILE A 1 128 ? -8.419 -7.845 -4.480 1.00 92.94 128 ILE A N 1
ATOM 1023 C CA . ILE A 1 128 ? -8.168 -8.117 -3.059 1.00 92.94 128 ILE A CA 1
ATOM 1024 C C . ILE A 1 128 ? -8.159 -6.817 -2.259 1.00 92.94 128 ILE A C 1
ATOM 1026 O O . ILE A 1 128 ? -7.414 -5.887 -2.569 1.00 92.94 128 ILE A O 1
ATOM 1030 N N . ASP A 1 129 ? -8.956 -6.795 -1.195 1.00 94.62 129 ASP A N 1
ATOM 1031 C CA . ASP A 1 129 ? -9.028 -5.688 -0.249 1.00 94.62 129 ASP A CA 1
ATOM 1032 C C . ASP A 1 129 ? -8.065 -5.951 0.917 1.00 94.62 129 ASP A C 1
ATOM 1034 O O . ASP A 1 129 ? -8.117 -6.999 1.572 1.00 94.62 129 ASP A O 1
ATOM 1038 N N . PHE A 1 130 ? -7.188 -4.988 1.187 1.00 95.88 130 PHE A N 1
ATOM 1039 C CA . PHE A 1 130 ? -6.171 -5.058 2.230 1.00 95.88 130 PHE A CA 1
ATOM 1040 C C . PHE A 1 130 ? -6.369 -3.953 3.255 1.00 95.88 130 PHE A C 1
ATOM 1042 O O . PHE A 1 130 ? -6.315 -2.781 2.907 1.00 95.88 130 PHE A O 1
ATOM 1049 N N . ILE A 1 131 ? -6.493 -4.312 4.528 1.00 95.50 131 ILE A N 1
ATOM 1050 C CA . ILE A 1 131 ? -6.556 -3.356 5.634 1.00 95.50 131 ILE A CA 1
ATOM 1051 C C . ILE A 1 131 ? -5.155 -3.128 6.182 1.00 95.50 131 ILE A C 1
ATOM 1053 O O . ILE A 1 131 ? -4.488 -4.072 6.612 1.00 95.50 131 ILE A O 1
ATOM 1057 N N . HIS A 1 132 ? -4.719 -1.875 6.185 1.00 94.25 132 HIS A N 1
ATOM 1058 C CA . HIS A 1 132 ? -3.458 -1.461 6.775 1.00 94.25 132 HIS A CA 1
ATOM 1059 C C . HIS A 1 132 ? -3.455 -1.706 8.290 1.00 94.25 132 HIS A C 1
ATOM 1061 O O . HIS A 1 132 ? -4.379 -1.329 9.012 1.00 94.25 132 HIS A O 1
ATOM 1067 N N . ILE A 1 133 ? -2.395 -2.349 8.775 1.00 93.25 133 ILE A N 1
ATOM 1068 C CA . ILE A 1 133 ? -2.170 -2.608 10.194 1.00 93.25 133 ILE A CA 1
ATOM 1069 C C . ILE A 1 133 ? -1.201 -1.538 10.714 1.00 93.25 133 ILE A C 1
ATOM 1071 O O . ILE A 1 133 ? -0.043 -1.512 10.284 1.00 93.25 133 ILE A O 1
ATOM 1075 N N . PRO A 1 134 ? -1.625 -0.674 11.653 1.00 87.62 134 PRO A N 1
ATOM 1076 C CA . PRO A 1 134 ? -0.767 0.375 12.183 1.00 87.62 134 PRO A CA 1
ATOM 1077 C C . PRO A 1 134 ? 0.417 -0.223 12.954 1.00 87.62 134 PRO A C 1
ATOM 1079 O O . PRO A 1 134 ? 0.257 -1.101 13.800 1.00 87.62 134 PRO A O 1
ATOM 1082 N N . ASP A 1 135 ? 1.622 0.287 12.695 1.00 81.62 135 ASP A N 1
ATOM 1083 C CA . ASP A 1 135 ? 2.876 -0.214 13.277 1.00 81.62 135 ASP A CA 1
ATOM 1084 C C . ASP A 1 135 ? 3.216 0.401 14.649 1.00 81.62 135 ASP A C 1
ATOM 1086 O O . ASP A 1 135 ? 4.306 0.188 15.185 1.00 81.62 135 ASP A O 1
ATOM 1090 N N . GLY A 1 136 ? 2.300 1.192 15.214 1.00 74.81 136 GLY A N 1
ATOM 1091 C CA . GLY A 1 136 ? 2.483 1.862 16.500 1.00 74.81 136 GLY A CA 1
ATOM 1092 C C . GLY A 1 136 ? 3.444 3.055 16.465 1.00 74.81 136 GLY A C 1
ATOM 1093 O O . GLY A 1 136 ? 3.645 3.697 17.499 1.00 74.81 136 GLY A O 1
ATOM 1094 N N . LYS A 1 137 ? 4.046 3.397 15.316 1.00 75.50 137 LYS A N 1
ATOM 1095 C CA . LYS A 1 137 ? 4.926 4.567 15.229 1.00 75.50 137 LYS A CA 1
ATOM 1096 C C . LYS A 1 137 ? 4.104 5.847 15.187 1.00 75.50 137 LYS A C 1
ATOM 1098 O O . LYS A 1 137 ? 3.095 5.937 14.498 1.00 75.50 137 LYS A O 1
ATOM 1103 N N . ALA A 1 138 ? 4.607 6.885 15.856 1.00 64.25 138 ALA A N 1
ATOM 1104 C CA . ALA A 1 138 ? 3.937 8.182 15.969 1.00 64.25 138 ALA A CA 1
ATOM 1105 C C . ALA A 1 138 ? 3.521 8.800 14.618 1.00 64.25 138 ALA A C 1
ATOM 1107 O O . ALA A 1 138 ? 2.515 9.493 14.555 1.00 64.25 138 ALA A O 1
ATOM 1108 N N . ALA A 1 139 ? 4.257 8.521 13.534 1.00 64.00 139 ALA A N 1
ATOM 1109 C CA . ALA A 1 139 ? 3.923 9.001 12.192 1.00 64.00 139 ALA A CA 1
ATOM 1110 C C . ALA A 1 139 ? 2.702 8.296 11.567 1.00 64.00 139 ALA A C 1
ATOM 1112 O O . ALA A 1 139 ? 2.009 8.901 10.758 1.00 64.00 139 ALA A O 1
ATOM 1113 N N . GLY A 1 140 ? 2.442 7.035 11.929 1.00 62.09 140 GLY A N 1
ATOM 1114 C CA . GLY A 1 140 ? 1.267 6.278 11.482 1.00 62.09 140 GLY A CA 1
ATOM 1115 C C . GLY A 1 140 ? 0.038 6.469 12.375 1.00 62.09 140 GLY A C 1
ATOM 1116 O O . GLY A 1 140 ? -1.058 6.113 11.970 1.00 62.09 140 GLY A O 1
ATOM 1117 N N . LEU A 1 141 ? 0.219 7.040 13.571 1.00 61.94 141 LEU A N 1
ATOM 1118 C CA . LEU A 1 141 ? -0.845 7.338 14.536 1.00 61.94 141 LEU A CA 1
ATOM 1119 C C . LEU A 1 141 ? -1.362 8.784 14.446 1.00 61.94 141 LEU A C 1
ATOM 1121 O O . LEU A 1 141 ? -2.166 9.192 15.272 1.00 61.94 141 LEU A O 1
ATOM 1125 N N . ALA A 1 142 ? -0.888 9.600 13.508 1.00 65.31 142 ALA A N 1
ATOM 1126 C CA . ALA A 1 142 ? -1.444 10.936 13.317 1.00 65.31 142 ALA A CA 1
ATOM 1127 C C . ALA A 1 142 ? -2.725 10.848 12.476 1.00 65.31 142 ALA A C 1
ATOM 1129 O O . ALA A 1 142 ? -2.714 10.202 11.426 1.00 65.31 142 ALA A O 1
ATOM 1130 N N . SER A 1 143 ? -3.798 11.521 12.907 1.00 65.75 143 SER A N 1
ATOM 1131 C CA . SER A 1 143 ? -5.012 11.606 12.097 1.00 65.75 143 SER A CA 1
ATOM 1132 C C . SER A 1 143 ? -4.737 12.258 10.755 1.00 65.75 143 SER A C 1
ATOM 1134 O O . SER A 1 143 ? -4.089 13.301 10.672 1.00 65.75 143 SER A O 1
ATOM 1136 N N . LYS A 1 144 ? -5.249 11.630 9.703 1.00 69.69 144 LYS A N 1
ATOM 1137 C CA . LYS A 1 144 ? -5.118 12.077 8.312 1.00 69.69 144 LYS A CA 1
ATOM 1138 C C . LYS A 1 144 ? -6.259 13.008 7.916 1.00 69.69 144 LYS A C 1
ATOM 1140 O O . LYS A 1 144 ? -6.116 13.778 6.973 1.00 69.69 144 LYS A O 1
ATOM 1145 N N . SER A 1 145 ? -7.374 12.936 8.641 1.00 58.47 145 SER A N 1
ATOM 1146 C CA . SER A 1 145 ? -8.581 13.737 8.421 1.00 58.47 145 SER A CA 1
ATOM 1147 C C . SER A 1 145 ? -8.522 15.142 9.031 1.00 58.47 145 SER A C 1
ATOM 1149 O O . SER A 1 145 ? -9.186 16.050 8.534 1.00 58.47 145 SER A O 1
ATOM 1151 N N . ILE A 1 146 ? -7.710 15.353 10.072 1.00 55.62 146 ILE A N 1
ATOM 1152 C CA . ILE A 1 146 ? -7.586 16.645 10.757 1.00 55.62 146 ILE A CA 1
ATOM 1153 C C . ILE A 1 146 ? -6.296 17.327 10.285 1.00 55.62 146 ILE A C 1
ATOM 1155 O O . ILE A 1 146 ? -5.211 16.787 10.517 1.00 55.62 146 ILE A O 1
ATOM 1159 N N . PRO A 1 147 ? -6.360 18.516 9.660 1.00 44.50 147 PRO A N 1
ATOM 1160 C CA . PRO A 1 147 ? -5.169 19.310 9.410 1.00 44.50 147 PRO A CA 1
ATOM 1161 C C . PRO A 1 147 ? -4.545 19.666 10.761 1.00 44.50 147 PRO A C 1
ATOM 1163 O O . PRO A 1 147 ? -5.139 20.392 11.555 1.00 44.50 147 PRO A O 1
ATOM 1166 N N . VAL A 1 148 ? -3.356 19.133 11.041 1.00 46.06 148 VAL A N 1
ATOM 1167 C CA . VAL A 1 148 ? -2.566 19.552 12.200 1.00 46.06 148 VAL A CA 1
ATOM 1168 C C . VAL A 1 148 ? -2.243 21.030 12.013 1.00 46.06 148 VAL A C 1
ATOM 1170 O O . VAL A 1 148 ? -1.438 21.398 11.157 1.00 46.06 148 VAL A O 1
ATOM 1173 N N . GLU A 1 149 ? -2.890 21.881 12.805 1.00 41.62 149 GLU A N 1
ATOM 1174 C CA . GLU A 1 149 ? -2.527 23.283 12.932 1.00 41.62 149 GLU A CA 1
ATOM 1175 C C . GLU A 1 149 ? -1.078 23.334 13.440 1.00 41.62 149 GLU A C 1
ATOM 1177 O O . GLU A 1 149 ? -0.742 22.849 14.523 1.00 41.62 149 GLU A O 1
ATOM 1182 N N . THR A 1 150 ? -0.177 23.825 12.594 1.00 33.47 150 THR A N 1
ATOM 1183 C CA . THR A 1 150 ? 1.246 23.953 12.906 1.00 33.47 150 THR A CA 1
ATOM 1184 C C . THR A 1 150 ? 1.431 24.885 14.104 1.00 33.47 150 THR A C 1
ATOM 1186 O O . THR A 1 150 ? 1.063 26.057 13.990 1.00 33.47 150 THR A O 1
ATOM 1189 N N . PRO A 1 151 ? 2.059 24.460 15.217 1.00 40.69 151 PRO A N 1
ATOM 1190 C CA . PRO A 1 151 ? 2.524 25.425 16.200 1.00 40.69 151 PRO A CA 1
ATOM 1191 C C . PRO A 1 151 ? 3.629 26.298 15.567 1.00 40.69 151 PRO A C 1
ATOM 1193 O O . PRO A 1 151 ? 4.461 25.789 14.806 1.00 40.69 151 PRO A O 1
ATOM 1196 N N . PRO A 1 152 ? 3.648 27.617 15.836 1.00 34.34 152 PRO A N 1
ATOM 1197 C CA . PRO A 1 152 ? 4.535 28.559 15.162 1.00 34.34 152 PRO A CA 1
ATOM 1198 C C . PRO A 1 152 ? 6.022 28.299 15.470 1.00 34.34 152 PRO A C 1
ATOM 1200 O O . PRO A 1 152 ? 6.370 27.817 16.553 1.00 34.34 152 PRO A O 1
ATOM 1203 N N . PRO A 1 153 ? 6.937 28.657 14.547 1.00 32.56 153 PRO A N 1
ATOM 1204 C CA . PRO A 1 153 ? 8.366 28.451 14.727 1.00 32.56 153 PRO A CA 1
ATOM 1205 C C . PRO A 1 153 ? 8.921 29.439 15.761 1.00 32.56 153 PRO A C 1
ATOM 1207 O O . PRO A 1 153 ? 9.082 30.628 15.486 1.00 32.56 153 PRO A O 1
ATOM 1210 N N . SER A 1 154 ? 9.287 28.941 16.942 1.00 32.09 154 SER A N 1
ATOM 1211 C CA . SER A 1 154 ? 10.105 29.700 17.890 1.00 32.09 154 SER A CA 1
ATOM 1212 C C . SER A 1 154 ? 11.529 29.849 17.342 1.00 32.09 154 SER A C 1
ATOM 1214 O O . SER A 1 154 ? 12.356 28.937 17.409 1.00 32.09 154 SER A O 1
ATOM 1216 N N . LYS A 1 155 ? 11.819 31.024 16.776 1.00 29.73 155 LYS A N 1
ATOM 1217 C CA . LYS A 1 155 ? 13.174 31.573 16.691 1.00 29.73 155 LYS A CA 1
ATOM 1218 C C . LYS A 1 155 ? 13.333 32.582 17.824 1.00 29.73 155 LYS A C 1
ATOM 1220 O O . LYS A 1 155 ? 12.644 33.591 17.820 1.00 29.73 155 LYS A O 1
ATOM 1225 N N . ASN A 1 156 ? 14.299 32.352 18.711 1.00 28.42 156 ASN A N 1
ATOM 1226 C CA . ASN A 1 156 ? 15.241 33.390 19.131 1.00 28.42 156 ASN A CA 1
ATOM 1227 C C . ASN A 1 156 ? 16.525 32.766 19.710 1.00 28.42 156 ASN A C 1
ATOM 1229 O O . ASN A 1 156 ? 16.515 32.075 20.724 1.00 28.42 156 ASN A O 1
ATOM 1233 N N . LYS A 1 157 ? 17.645 33.038 19.023 1.00 26.86 157 LYS A N 1
ATOM 1234 C CA . LYS A 1 157 ? 19.014 33.070 19.577 1.00 26.86 157 LYS A CA 1
ATOM 1235 C C . LYS A 1 157 ? 19.070 34.255 20.576 1.00 26.86 157 LYS A C 1
ATOM 1237 O O . LYS A 1 157 ? 18.303 35.197 20.420 1.00 26.86 157 LYS A O 1
ATOM 1242 N N . THR A 1 158 ? 19.955 34.344 21.575 1.00 23.42 158 THR A N 1
ATOM 1243 C CA . THR A 1 158 ? 21.409 34.540 21.393 1.00 23.42 158 THR A CA 1
ATOM 1244 C C . THR A 1 158 ? 22.177 34.464 22.736 1.00 23.42 158 THR A C 1
ATOM 1246 O O . THR A 1 158 ? 21.735 35.025 23.730 1.00 23.42 158 THR A O 1
ATOM 1249 N N . THR A 1 159 ? 23.365 33.827 22.682 1.00 23.48 159 THR A N 1
ATOM 1250 C CA . THR A 1 159 ? 24.637 34.041 23.445 1.00 23.48 159 THR A CA 1
ATOM 1251 C C . THR A 1 159 ? 24.691 33.857 24.969 1.00 23.48 159 THR A C 1
ATOM 1253 O O . THR A 1 159 ? 24.108 34.620 25.720 1.00 23.48 159 THR A O 1
ATOM 1256 N N . LYS A 1 160 ? 25.365 32.800 25.461 1.00 24.78 160 LYS A N 1
ATOM 1257 C CA . LYS A 1 160 ? 26.827 32.586 25.695 1.00 24.78 160 LYS A CA 1
ATOM 1258 C C . LYS A 1 160 ? 27.315 33.101 27.063 1.00 24.78 160 LYS A C 1
ATOM 1260 O O . LYS A 1 160 ? 27.496 34.298 27.243 1.00 24.78 160 LYS A O 1
ATOM 1265 N N . LYS A 1 161 ? 27.753 32.169 27.919 1.00 25.23 161 LYS A N 1
ATOM 1266 C CA . LYS A 1 161 ? 29.048 32.272 28.608 1.00 25.23 161 LYS A CA 1
ATOM 1267 C C . LYS A 1 161 ? 29.762 30.921 28.579 1.00 25.23 161 LYS A C 1
ATOM 1269 O O . LYS A 1 161 ? 29.167 29.866 28.755 1.00 25.23 161 LYS A O 1
ATOM 1274 N N . SER A 1 162 ? 31.030 31.036 28.232 1.00 21.94 162 SER A N 1
ATOM 1275 C CA . SER A 1 162 ? 32.080 30.050 28.034 1.00 21.94 162 SER A CA 1
ATOM 1276 C C . SER A 1 162 ? 32.586 29.452 29.343 1.00 21.94 162 SER A C 1
ATOM 1278 O O . SER A 1 162 ? 32.789 30.197 30.297 1.00 21.94 162 SER A O 1
ATOM 1280 N N . HIS A 1 163 ? 32.960 28.175 29.314 1.00 27.59 163 HIS A N 1
ATOM 1281 C CA . HIS A 1 163 ? 34.254 27.767 29.852 1.00 27.59 163 HIS A CA 1
ATOM 1282 C C . HIS A 1 163 ? 34.916 26.773 28.896 1.00 27.59 163 HIS A C 1
ATOM 1284 O O . HIS A 1 163 ? 34.317 25.793 28.460 1.00 27.59 163 HIS A O 1
ATOM 1290 N N . THR A 1 164 ? 36.128 27.148 28.516 1.00 21.28 164 THR A N 1
ATOM 1291 C CA . THR A 1 164 ? 37.122 26.416 27.739 1.00 21.28 164 THR A CA 1
ATOM 1292 C C . THR A 1 164 ? 37.828 25.433 28.664 1.00 21.28 164 THR A C 1
ATOM 1294 O O . THR A 1 164 ? 38.163 25.837 29.771 1.00 21.28 164 THR A O 1
ATOM 1297 N N . GLU A 1 165 ? 38.101 24.211 28.204 1.00 26.48 165 GLU A N 1
ATOM 1298 C CA . GLU A 1 165 ? 39.406 23.561 28.386 1.00 26.48 165 GLU A CA 1
ATOM 1299 C C . GLU A 1 165 ? 39.558 22.355 27.446 1.00 26.48 165 GLU A C 1
ATOM 1301 O O . GLU A 1 165 ? 38.593 21.812 26.908 1.00 26.48 165 GLU A O 1
ATOM 1306 N N . GLU A 1 166 ? 40.816 22.087 27.126 1.00 25.66 166 GLU A N 1
ATOM 1307 C CA . GLU A 1 166 ? 41.335 21.599 25.853 1.00 25.66 166 GLU A CA 1
ATOM 1308 C C . GLU A 1 166 ? 41.334 20.080 25.643 1.00 25.66 166 GLU A C 1
ATOM 1310 O O . GLU A 1 166 ? 41.354 19.266 26.559 1.00 25.66 166 GLU A O 1
ATOM 1315 N N . LYS A 1 167 ? 41.409 19.725 24.354 1.00 29.56 167 LYS A N 1
ATOM 1316 C CA . LYS A 1 167 ? 41.776 18.408 23.826 1.00 29.56 167 LYS A CA 1
ATOM 1317 C C . LYS A 1 167 ? 43.172 17.977 24.286 1.00 29.56 167 LYS A C 1
ATOM 1319 O O . LYS A 1 167 ? 44.135 18.703 24.057 1.00 29.56 167 LYS A O 1
ATOM 1324 N N . THR A 1 168 ? 43.312 16.694 24.605 1.00 25.95 168 THR A N 1
ATOM 1325 C CA .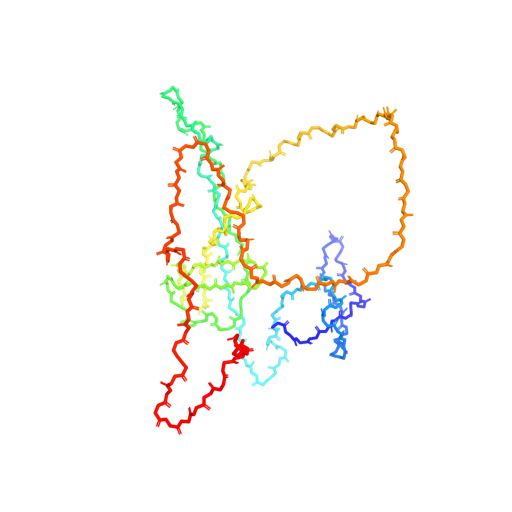 THR A 1 168 ? 44.517 15.924 24.262 1.00 25.95 168 THR A CA 1
ATOM 1326 C C . THR A 1 168 ? 44.171 14.657 23.486 1.00 25.95 168 THR A C 1
ATOM 1328 O O . THR A 1 168 ? 43.103 14.063 23.608 1.00 25.95 168 THR A O 1
ATOM 1331 N N . ARG A 1 169 ? 45.080 14.352 22.559 1.00 26.73 169 ARG A N 1
ATOM 1332 C CA . ARG A 1 169 ? 45.025 13.324 21.520 1.00 26.73 169 ARG A CA 1
ATOM 1333 C C . ARG A 1 169 ? 45.134 11.910 22.100 1.00 26.73 169 ARG A C 1
ATOM 1335 O O . ARG A 1 169 ? 45.925 11.690 23.000 1.00 26.73 169 ARG A O 1
ATOM 1342 N N . GLY A 1 170 ? 44.394 11.003 21.458 1.00 32.59 170 GLY A N 1
ATOM 1343 C CA . GLY A 1 170 ? 44.647 9.576 21.229 1.00 32.59 170 GLY A CA 1
ATOM 1344 C C . GLY A 1 170 ? 45.469 8.768 22.232 1.00 32.59 170 GLY A C 1
ATOM 1345 O O . GLY A 1 170 ? 46.677 8.932 22.295 1.00 32.59 170 GLY A O 1
ATOM 1346 N N . ASP A 1 171 ? 44.836 7.747 22.815 1.00 29.48 171 ASP A N 1
ATOM 1347 C CA . ASP A 1 171 ? 45.376 6.386 22.765 1.00 29.48 171 ASP A CA 1
ATOM 1348 C C . ASP A 1 171 ? 44.269 5.329 22.988 1.00 29.48 171 ASP A C 1
ATOM 1350 O O . ASP A 1 171 ? 43.369 5.515 23.799 1.00 29.48 171 ASP A O 1
ATOM 1354 N N . LYS A 1 172 ? 44.332 4.262 22.183 1.00 30.67 172 LYS A N 1
ATOM 1355 C CA . LYS A 1 172 ? 43.744 2.904 22.286 1.00 30.67 172 LYS A CA 1
ATOM 1356 C C . LYS A 1 172 ? 42.406 2.687 23.031 1.00 30.67 172 LYS A C 1
ATOM 1358 O O . LYS A 1 172 ? 42.312 2.769 24.249 1.00 30.67 172 LYS A O 1
ATOM 1363 N N . ILE A 1 173 ? 41.410 2.191 22.285 1.00 30.94 173 ILE A N 1
ATOM 1364 C CA . ILE A 1 173 ? 40.235 1.490 22.829 1.00 30.94 173 ILE A CA 1
ATOM 1365 C C . ILE A 1 173 ? 40.729 0.217 23.528 1.00 30.94 173 ILE A C 1
ATOM 1367 O O . ILE A 1 173 ? 41.097 -0.757 22.872 1.00 30.94 173 ILE A O 1
ATOM 1371 N N . VAL A 1 174 ? 40.750 0.232 24.858 1.00 34.16 174 VAL A N 1
ATOM 1372 C CA . VAL A 1 174 ? 40.886 -0.978 25.669 1.00 34.16 174 VAL A CA 1
ATOM 1373 C C . VAL A 1 174 ? 39.484 -1.558 25.829 1.00 34.16 174 VAL A C 1
ATOM 1375 O O . VAL A 1 174 ? 38.614 -0.933 26.433 1.00 34.16 174 VAL A O 1
ATOM 1378 N N . LEU A 1 175 ? 39.258 -2.740 25.251 1.00 31.56 175 LEU A N 1
ATOM 1379 C CA . LEU A 1 175 ? 38.108 -3.586 25.566 1.00 31.56 175 LEU A CA 1
ATOM 1380 C C . LEU A 1 175 ? 38.174 -3.887 27.066 1.00 31.56 175 LEU A C 1
ATOM 1382 O O . LEU A 1 175 ? 39.028 -4.648 27.514 1.00 31.56 175 LEU A O 1
ATOM 1386 N N . SER A 1 176 ? 37.327 -3.220 27.848 1.00 37.81 176 SER A N 1
ATOM 1387 C CA . SER A 1 176 ? 37.241 -3.423 29.289 1.00 37.81 176 SER A CA 1
ATOM 1388 C C . SER A 1 176 ? 36.885 -4.879 29.571 1.00 37.81 176 SER A C 1
ATOM 1390 O O . SER A 1 176 ? 35.833 -5.354 29.136 1.00 37.81 176 SER A O 1
ATOM 1392 N N . ASN A 1 177 ? 37.773 -5.562 30.295 1.00 38.16 177 ASN A N 1
ATOM 1393 C CA . ASN A 1 177 ? 37.573 -6.893 30.849 1.00 38.16 177 ASN A CA 1
ATOM 1394 C C . ASN A 1 177 ? 36.195 -6.976 31.514 1.00 38.16 177 ASN A C 1
ATOM 1396 O O . ASN A 1 177 ? 35.943 -6.341 32.534 1.00 38.16 177 ASN A O 1
ATOM 1400 N N . ALA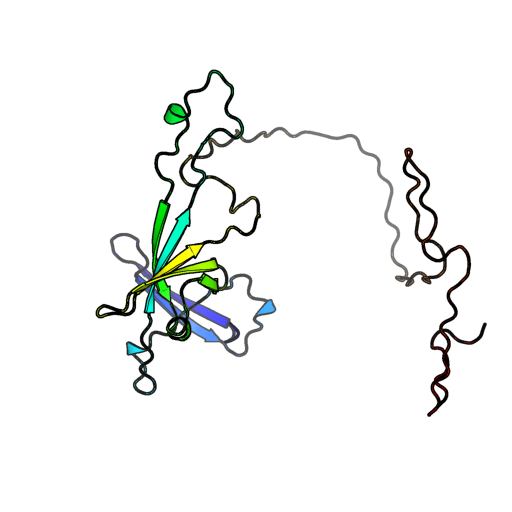 A 1 178 ? 35.300 -7.756 30.912 1.00 45.34 178 ALA A N 1
ATOM 1401 C CA . ALA A 1 178 ? 33.983 -8.053 31.444 1.00 45.34 178 ALA A CA 1
ATOM 1402 C C . ALA A 1 178 ? 34.107 -9.080 32.576 1.00 45.34 178 ALA A C 1
ATOM 1404 O O . ALA A 1 178 ? 33.784 -10.251 32.399 1.00 45.34 178 ALA A O 1
ATOM 1405 N N . LEU A 1 179 ? 34.597 -8.645 33.734 1.00 40.00 179 LEU A N 1
ATOM 1406 C CA . LEU A 1 179 ? 34.463 -9.376 34.986 1.00 40.00 179 LEU A CA 1
ATOM 1407 C C . LEU A 1 179 ? 34.085 -8.384 36.093 1.00 40.00 179 LEU A C 1
ATOM 1409 O O . LEU A 1 179 ? 34.821 -7.452 36.389 1.00 40.00 179 LEU A O 1
ATOM 1413 N N . SER A 1 180 ? 32.899 -8.646 36.647 1.00 45.56 180 SER A N 1
ATOM 1414 C CA . SER A 1 180 ? 32.410 -8.297 37.986 1.00 45.56 180 SER A CA 1
ATOM 1415 C C . SER A 1 180 ? 31.876 -6.908 38.342 1.00 45.56 180 SER A C 1
ATOM 1417 O O . SER A 1 180 ? 31.710 -6.691 39.529 1.00 45.56 180 SER A O 1
ATOM 1419 N N . ASP A 1 181 ? 31.460 -6.039 37.417 1.00 41.78 181 ASP A N 1
ATOM 1420 C CA . ASP A 1 181 ? 30.672 -4.852 37.814 1.00 41.78 181 ASP A CA 1
ATOM 1421 C C . ASP A 1 181 ? 29.559 -4.525 36.809 1.00 41.78 181 ASP A C 1
ATOM 1423 O O . ASP A 1 181 ? 29.676 -3.641 35.961 1.00 41.78 181 ASP A O 1
ATOM 1427 N N . ILE A 1 182 ? 28.432 -5.237 36.905 1.00 45.41 182 ILE A N 1
ATOM 1428 C CA . ILE A 1 182 ? 27.166 -4.707 36.386 1.00 45.41 182 ILE A CA 1
ATOM 1429 C C . ILE A 1 182 ? 26.708 -3.673 37.420 1.00 45.41 182 ILE A C 1
ATOM 1431 O O . ILE A 1 182 ? 26.410 -4.069 38.549 1.00 45.41 182 ILE A O 1
ATOM 1435 N N . PRO A 1 183 ? 26.621 -2.369 37.099 1.00 43.47 183 PRO A N 1
ATOM 1436 C CA . PRO A 1 183 ? 26.106 -1.395 38.044 1.00 43.47 183 PRO A CA 1
ATOM 1437 C C . PRO A 1 183 ? 24.612 -1.662 38.243 1.00 43.47 183 PRO A C 1
ATOM 1439 O O . PRO A 1 183 ? 23.765 -1.222 37.462 1.00 43.47 183 PRO A O 1
ATOM 1442 N N . LEU A 1 184 ? 24.283 -2.403 39.299 1.00 51.28 184 LEU A N 1
ATOM 1443 C CA . LEU A 1 184 ? 22.934 -2.487 39.836 1.00 51.28 184 LEU A CA 1
ATOM 1444 C C . LEU A 1 184 ? 22.559 -1.076 40.286 1.00 51.28 184 LEU A C 1
ATOM 1446 O O . LEU A 1 184 ? 23.003 -0.588 41.325 1.00 51.28 184 LEU A O 1
ATOM 1450 N N . LYS A 1 185 ? 21.771 -0.379 39.464 1.00 48.97 185 LYS A N 1
ATOM 1451 C CA . LYS A 1 185 ? 21.185 0.905 39.847 1.00 48.97 185 LYS A CA 1
ATOM 1452 C C . LYS A 1 185 ? 20.311 0.681 41.077 1.00 48.97 185 LYS A C 1
ATOM 1454 O O . LYS A 1 185 ? 19.180 0.208 40.973 1.00 48.97 185 LYS A O 1
ATOM 1459 N N . LYS A 1 186 ? 20.848 1.044 42.242 1.00 46.84 186 LYS A N 1
ATOM 1460 C CA . LYS A 1 186 ? 20.116 1.118 43.503 1.00 46.84 186 LYS A CA 1
ATOM 1461 C C . LYS A 1 186 ? 18.961 2.099 43.300 1.00 46.84 186 LYS A C 1
ATOM 1463 O O . LYS A 1 186 ? 19.178 3.301 43.165 1.00 46.84 186 LYS A O 1
ATOM 1468 N N . THR A 1 187 ? 17.744 1.581 43.187 1.00 57.06 187 THR A N 1
ATOM 1469 C CA . THR A 1 187 ? 16.542 2.408 43.049 1.00 57.06 187 THR A CA 1
ATOM 1470 C C . THR A 1 187 ? 15.926 2.544 44.438 1.00 57.06 187 THR A C 1
ATOM 1472 O O . THR A 1 187 ? 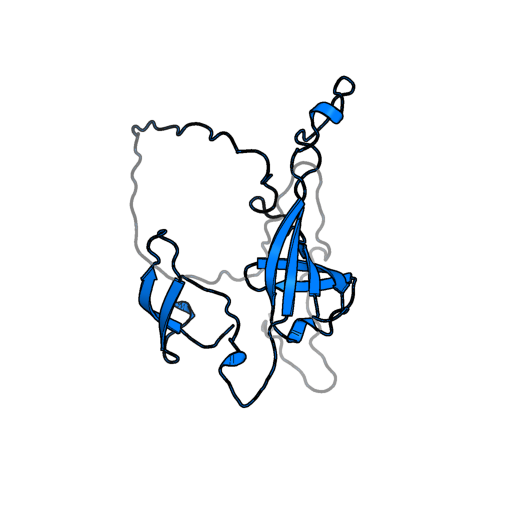15.833 1.558 45.161 1.00 57.06 187 THR A O 1
ATOM 1475 N N . ALA A 1 188 ? 15.535 3.755 44.838 1.00 56.25 188 ALA A N 1
ATOM 1476 C CA . ALA A 1 188 ? 15.214 4.128 46.224 1.00 56.25 188 ALA A CA 1
ATOM 1477 C C . ALA A 1 188 ? 13.989 3.430 46.868 1.00 56.25 188 ALA A C 1
ATOM 1479 O O . ALA A 1 188 ? 13.622 3.782 47.983 1.00 56.25 188 ALA A O 1
ATOM 1480 N N . MET A 1 189 ? 13.347 2.473 46.189 1.00 53.66 189 MET A N 1
ATOM 1481 C CA . MET A 1 189 ? 12.071 1.881 46.613 1.00 53.66 189 MET A CA 1
ATOM 1482 C C . MET A 1 189 ? 12.169 0.398 47.013 1.00 53.66 189 MET A C 1
ATOM 1484 O O . MET A 1 189 ? 11.359 -0.041 47.822 1.00 53.66 189 MET A O 1
ATOM 1488 N N . TYR A 1 190 ? 13.127 -0.383 46.495 1.00 45.16 190 TYR A N 1
ATOM 1489 C CA . TYR A 1 190 ? 13.351 -1.780 46.906 1.00 45.16 190 TYR A CA 1
ATOM 1490 C C . TYR A 1 190 ? 14.700 -2.313 46.403 1.00 45.16 190 TYR A C 1
ATOM 1492 O O . TYR A 1 190 ? 15.193 -1.914 45.346 1.00 45.16 190 TYR A O 1
ATOM 1500 N N . GLU A 1 191 ? 15.290 -3.229 47.171 1.00 56.41 191 GLU A N 1
ATOM 1501 C CA . GLU A 1 191 ? 16.548 -3.904 46.850 1.00 56.41 191 GLU A CA 1
ATOM 1502 C C . GLU A 1 191 ? 16.253 -5.231 46.137 1.00 56.41 191 GLU A C 1
ATOM 1504 O O . GLU A 1 191 ? 15.483 -6.052 46.631 1.00 56.41 191 GLU A O 1
ATOM 1509 N N . VAL A 1 192 ? 16.822 -5.422 44.944 1.00 58.00 192 VAL A N 1
ATOM 1510 C CA . VAL A 1 192 ? 16.636 -6.640 44.141 1.00 58.00 192 VAL A CA 1
ATOM 1511 C C . VAL A 1 192 ? 17.896 -7.488 44.250 1.00 58.00 192 VAL A C 1
ATOM 1513 O O . VAL A 1 192 ? 18.962 -7.075 43.794 1.00 58.00 192 VAL A O 1
ATOM 1516 N N . SER A 1 193 ? 17.772 -8.671 44.850 1.00 57.25 193 SER A N 1
ATOM 1517 C CA . SER A 1 193 ? 18.878 -9.621 44.968 1.00 57.25 193 SER A CA 1
ATOM 1518 C C . SER A 1 193 ? 19.231 -10.244 43.606 1.00 57.25 193 SER A C 1
ATOM 1520 O O . SER A 1 193 ? 18.330 -10.519 42.807 1.00 57.25 193 SER A O 1
ATOM 1522 N N . PRO A 1 194 ? 20.519 -10.515 43.327 1.00 60.84 194 PRO A N 1
ATOM 1523 C CA . PRO A 1 194 ? 20.935 -11.211 42.114 1.00 60.84 194 PRO A CA 1
ATOM 1524 C C . PRO A 1 194 ? 20.300 -12.604 42.021 1.00 60.84 194 PRO A C 1
ATOM 1526 O O . PRO A 1 194 ? 20.393 -13.401 42.952 1.00 60.84 194 PRO A O 1
ATOM 1529 N N . VAL A 1 195 ? 19.709 -12.922 40.866 1.00 56.25 195 VAL A N 1
ATOM 1530 C CA . VAL A 1 195 ? 18.998 -14.194 40.607 1.00 56.25 195 VAL A CA 1
ATOM 1531 C C . VAL A 1 195 ? 19.886 -15.429 40.821 1.00 56.25 195 VAL A C 1
ATOM 1533 O O . VAL A 1 195 ? 19.388 -16.493 41.174 1.00 56.25 195 VAL A O 1
ATOM 1536 N N . TYR A 1 196 ? 21.203 -15.290 40.653 1.00 52.91 196 TYR A N 1
ATOM 1537 C CA . TYR A 1 196 ? 22.167 -16.390 40.760 1.00 52.91 196 TYR A CA 1
ATOM 1538 C C . TYR A 1 196 ? 23.022 -16.350 42.042 1.00 52.91 196 TYR A C 1
ATOM 1540 O O . TYR A 1 196 ? 23.916 -17.182 42.208 1.00 52.91 196 TYR A O 1
ATOM 1548 N N . GLY A 1 197 ? 22.732 -15.426 42.969 1.00 61.28 197 GLY A N 1
ATOM 1549 C CA . GLY A 1 197 ? 23.534 -15.194 44.176 1.00 61.28 197 GLY A CA 1
ATOM 1550 C C . GLY A 1 197 ? 24.966 -14.711 43.889 1.00 61.28 197 GLY A C 1
ATOM 1551 O O . GLY A 1 197 ? 25.359 -14.531 42.741 1.00 61.28 197 GLY A O 1
ATOM 1552 N N . ASP A 1 198 ? 25.768 -14.526 44.942 1.00 57.88 198 ASP A N 1
ATOM 1553 C CA . ASP A 1 198 ? 27.136 -13.968 44.857 1.00 57.88 198 ASP A CA 1
ATOM 1554 C C . ASP A 1 198 ? 28.203 -14.977 44.392 1.00 57.88 198 ASP A C 1
ATOM 1556 O O . ASP A 1 198 ? 29.406 -14.750 44.540 1.00 57.88 198 ASP A O 1
ATOM 1560 N N . LYS A 1 199 ? 27.794 -16.138 43.869 1.00 53.03 199 LYS A N 1
ATOM 1561 C CA . LYS A 1 199 ? 28.735 -17.188 43.471 1.00 53.03 199 LYS A CA 1
ATOM 1562 C C . LYS A 1 199 ? 29.081 -17.053 41.988 1.00 53.03 199 LYS A C 1
ATOM 1564 O O . LYS A 1 199 ? 28.171 -17.023 41.160 1.00 53.03 199 LYS A O 1
ATOM 1569 N N . PRO A 1 200 ? 30.376 -17.036 41.621 1.00 56.06 200 PRO A N 1
ATOM 1570 C CA . PRO A 1 200 ? 30.772 -17.044 40.221 1.00 56.06 200 PRO A CA 1
ATOM 1571 C C . PRO A 1 200 ? 30.284 -18.338 39.560 1.00 56.06 200 PRO A C 1
ATOM 1573 O O . PRO A 1 200 ? 30.546 -19.441 40.046 1.00 56.06 200 PRO A O 1
ATOM 1576 N N . LEU A 1 201 ? 29.554 -18.199 38.453 1.00 55.06 201 LEU A N 1
ATOM 1577 C CA . LEU A 1 201 ? 29.082 -19.323 37.650 1.00 55.06 201 LEU A CA 1
ATOM 1578 C C . LEU A 1 201 ? 30.294 -20.029 37.026 1.00 55.06 201 LEU A C 1
ATOM 1580 O O . LEU A 1 201 ? 30.931 -19.486 36.126 1.00 55.06 201 LEU A O 1
ATOM 1584 N N . LYS A 1 202 ? 30.612 -21.242 37.492 1.00 54.91 202 LYS A N 1
ATOM 1585 C CA . LYS A 1 202 ? 31.550 -22.144 36.809 1.00 54.91 202 LYS A CA 1
ATOM 1586 C C . LYS A 1 202 ? 30.753 -23.085 35.899 1.00 54.91 202 LYS A C 1
ATOM 1588 O O . LYS A 1 202 ? 30.069 -23.965 36.426 1.00 54.91 202 LYS A O 1
ATOM 1593 N N . PRO A 1 203 ? 30.781 -22.917 34.565 1.00 51.56 203 PRO A N 1
ATOM 1594 C CA . PRO A 1 203 ? 30.169 -23.889 33.668 1.00 51.56 203 PRO A CA 1
ATOM 1595 C C . PRO A 1 203 ? 30.956 -25.208 33.727 1.00 51.56 203 PRO A C 1
ATOM 1597 O O . PRO A 1 203 ? 32.181 -25.208 33.647 1.00 51.56 203 PRO A O 1
ATOM 1600 N N . LEU A 1 204 ? 30.257 -26.334 33.884 1.00 57.44 204 LEU A N 1
ATOM 1601 C CA . LEU A 1 204 ? 30.858 -27.670 33.819 1.00 57.44 204 LEU A CA 1
ATOM 1602 C C . LEU A 1 204 ? 31.225 -27.983 32.359 1.00 57.44 204 LEU A C 1
ATOM 1604 O O . LEU A 1 204 ? 30.353 -27.973 31.493 1.00 57.44 204 LEU A O 1
ATOM 1608 N N . SER A 1 205 ? 32.506 -28.245 32.091 1.00 56.59 205 SER A N 1
ATOM 1609 C CA . SER A 1 205 ? 33.069 -28.424 30.741 1.00 56.59 205 SER A CA 1
ATOM 1610 C C . SER A 1 205 ? 33.101 -29.872 30.236 1.00 56.59 205 SER A C 1
ATOM 1612 O O . SER A 1 205 ? 33.568 -30.124 29.126 1.00 56.59 205 SER A O 1
ATOM 1614 N N . ASP A 1 206 ? 32.604 -30.840 31.005 1.00 52.19 206 ASP A N 1
ATOM 1615 C CA . ASP A 1 206 ? 32.816 -32.250 30.675 1.00 52.19 206 ASP A CA 1
ATOM 1616 C C . ASP A 1 206 ? 31.659 -32.848 29.871 1.00 52.19 206 ASP A C 1
ATOM 1618 O O . ASP A 1 206 ? 30.584 -33.155 30.389 1.00 52.19 206 ASP A O 1
ATOM 1622 N N . THR A 1 207 ? 31.914 -33.082 28.581 1.00 57.12 207 THR A N 1
ATOM 1623 C CA . THR A 1 207 ? 31.076 -33.935 27.727 1.00 57.12 207 THR A CA 1
ATOM 1624 C C . THR A 1 207 ? 31.823 -35.245 27.455 1.00 57.12 207 THR A C 1
ATOM 1626 O O . THR A 1 207 ? 33.006 -35.226 27.134 1.00 57.12 207 THR A O 1
ATOM 1629 N N . LYS A 1 208 ? 31.141 -36.398 27.552 1.00 55.62 208 LYS A N 1
ATOM 1630 C CA . LYS A 1 208 ? 31.722 -37.768 27.539 1.00 55.62 208 LYS A CA 1
ATOM 1631 C C . LYS A 1 208 ? 32.581 -38.166 26.321 1.00 55.62 208 LYS A C 1
ATOM 1633 O O . LYS A 1 208 ? 33.108 -39.272 26.316 1.00 55.62 208 LYS A O 1
ATOM 1638 N N . MET A 1 209 ? 32.695 -37.329 25.293 1.00 54.44 209 MET A N 1
ATOM 1639 C CA . MET A 1 209 ? 33.348 -37.688 24.027 1.00 54.44 209 MET A CA 1
ATOM 1640 C C . MET A 1 209 ? 34.718 -37.018 23.841 1.00 54.44 209 MET A C 1
ATOM 1642 O O . MET A 1 209 ? 35.584 -37.609 23.204 1.00 54.44 209 MET A O 1
ATOM 1646 N N . TYR A 1 210 ? 34.945 -35.824 24.396 1.00 47.31 210 TYR A N 1
ATOM 1647 C CA . TYR A 1 210 ? 36.234 -35.120 24.342 1.00 47.31 210 TYR A CA 1
ATOM 1648 C C . TYR A 1 210 ? 36.235 -33.937 25.321 1.00 47.31 210 TYR A C 1
ATOM 1650 O O . TYR A 1 210 ? 35.218 -33.265 25.488 1.00 47.31 210 TYR A O 1
ATOM 1658 N N . SER A 1 211 ? 37.380 -33.686 25.962 1.00 56.75 211 SER A N 1
ATOM 1659 C CA . SER A 1 211 ? 37.558 -32.552 26.874 1.00 56.75 211 SER A CA 1
ATOM 1660 C C . SER A 1 211 ? 37.747 -31.269 26.066 1.00 56.75 211 SER A C 1
ATOM 1662 O O . SER A 1 211 ? 38.646 -31.187 25.227 1.00 56.75 211 SER A O 1
ATOM 1664 N N . ILE A 1 212 ? 36.872 -30.288 26.293 1.00 56.97 212 ILE A N 1
ATOM 1665 C CA . ILE A 1 212 ? 36.983 -28.956 25.700 1.00 56.97 212 ILE A CA 1
ATOM 1666 C C . ILE A 1 212 ? 37.567 -28.042 26.782 1.00 56.97 212 ILE A C 1
ATOM 1668 O O . ILE A 1 212 ? 36.904 -27.838 27.802 1.00 56.97 212 ILE A O 1
ATOM 1672 N N . PRO A 1 213 ? 38.782 -27.496 26.600 1.00 57.03 213 PRO A N 1
ATOM 1673 C CA . PRO A 1 213 ? 39.344 -26.558 27.560 1.00 57.03 213 PRO A CA 1
ATOM 1674 C C . PRO A 1 213 ? 38.477 -25.296 27.625 1.00 57.03 213 PRO A C 1
ATOM 1676 O O . PRO A 1 213 ? 38.027 -24.779 26.597 1.00 57.03 213 PRO A O 1
ATOM 1679 N N . SER A 1 214 ? 38.228 -24.810 28.842 1.00 56.22 214 SER A N 1
ATOM 1680 C CA . SER A 1 214 ? 37.488 -23.568 29.067 1.00 56.22 214 SER A CA 1
ATOM 1681 C C . SER A 1 214 ? 38.184 -22.411 28.348 1.00 56.22 214 SER A C 1
ATOM 1683 O O . SER A 1 214 ? 39.379 -22.180 28.516 1.00 56.22 214 SER A O 1
ATOM 1685 N N . VAL A 1 215 ? 37.422 -21.658 27.551 1.00 55.44 215 VAL A N 1
ATOM 1686 C CA . VAL A 1 215 ? 37.916 -20.473 26.819 1.00 55.44 215 VAL A CA 1
ATOM 1687 C C . VAL A 1 215 ? 38.356 -19.366 27.787 1.00 55.44 215 VAL A C 1
ATOM 1689 O O . VAL A 1 215 ? 39.187 -18.523 27.459 1.00 55.44 215 VAL A O 1
ATOM 1692 N N . TYR A 1 216 ? 37.832 -19.404 29.009 1.00 51.88 216 TYR A N 1
ATOM 1693 C CA . TYR A 1 216 ? 38.329 -18.639 30.138 1.00 51.88 216 TYR A CA 1
ATOM 1694 C C . TYR A 1 216 ? 39.324 -19.546 30.852 1.00 51.88 216 TYR A C 1
ATOM 1696 O O . TYR A 1 216 ? 38.903 -20.446 31.579 1.00 51.88 216 TYR A O 1
ATOM 1704 N N . GLY A 1 217 ? 40.608 -19.386 30.525 1.00 50.41 217 GLY A N 1
ATOM 1705 C CA . GLY A 1 217 ? 41.683 -20.259 30.997 1.00 50.41 217 GLY A CA 1
ATOM 1706 C C . GLY A 1 217 ? 41.640 -20.494 32.507 1.00 50.41 217 GLY A C 1
ATOM 1707 O O . GLY A 1 217 ? 41.159 -19.644 33.260 1.00 50.41 217 GLY A O 1
ATOM 1708 N N . ASP A 1 218 ? 42.124 -21.664 32.919 1.00 46.94 218 ASP A N 1
ATOM 1709 C CA . ASP A 1 218 ? 42.132 -22.102 34.312 1.00 46.94 218 ASP A CA 1
ATOM 1710 C C . ASP A 1 218 ? 42.817 -21.050 35.197 1.00 46.94 218 ASP A C 1
ATOM 1712 O O . ASP A 1 218 ? 43.998 -20.744 35.029 1.00 46.94 218 ASP A O 1
ATOM 1716 N N . SER A 1 219 ? 42.034 -20.459 36.100 1.00 45.78 219 SER A N 1
ATOM 1717 C CA . SER A 1 219 ? 42.502 -19.569 37.164 1.00 45.78 219 SER A CA 1
ATOM 1718 C C . SER A 1 219 ? 43.331 -20.328 38.190 1.00 45.78 219 SER A C 1
ATOM 1720 O O . SER A 1 219 ? 42.787 -21.355 38.669 1.00 45.78 219 SER A O 1
#

Sequence (219 aa):
MDWGNAIIRSKTIAPSGVVESIEADLHLEGDYRKTDKKVTWLADHSISLSLSLPLVDVTLLDYDYLITKKKLEEEDDVKDFVTSTTEFRVEALADNNVKDLKVGDIIQFERKGYYRVDAVRRDGTLHIDFIHIPDGKAAGLASKSIPVETPPPSKNKTTKKSHTEEKTRGDKIVLSNALSDIPLKKTAMYEVSPVYGDKPLKPLSDTKMYSIPSVYGDS

Foldseek 3Di:
DQQADKAWDDWDADPVRHTDDTDIDRDNVHDPVPDPDDDDDDDPCVPPPPDPLDWAKEKEKEFADQFQDPDDDPPDDRVVGGQPDGIDIDIDTHGSVCQPDDQQDWDADVPPAIWGWHDWDPPPGTYTYTYHDQPPDPVSRDGPRDPPPDDDDDDDDDDDDDDDDDDDDDDDDDPPPPPDDPPPPPDPPDDDADPVHPDPDDDDQDDPPDGDADPPHDD

Organism: NCBI:txid1419009

Radius of gyration: 29.79 Å; chains: 1; bounding box: 67×72×71 Å

pLDDT: mean 70.47, std 22.17, range [21.28, 96.0]

Secondary structure (DSSP, 8-state):
--S-EEEEEEEEE-TTS-EEEEEEEEETTS-GGG-S--------TTS-TT---PPEEEEEEEE--SBSSSS--TT--GGGGB-S--EEEEEEEE-GGGGG--TT-EEEETTTEEEEEEEEE-SSS-EEEEEEEP-S-TTTSS-SSS---PPP--------------------------SS-------TT-----TTTTS------EETTEE---SS---